Protein AF-A0A538SL08-F1 (afdb_monomer_lite)

Radius of gyration: 28.28 Å; chains: 1; bounding box: 79×57×63 Å

InterPro domains:
  IPR001173 Glycosyltransferase 2-like [PF00535] (185-287)
  IPR027417 P-loop containing nucleoside triphosphate hydrolase [G3DSA:3.40.50.300] (1-104)
  IPR029044 Nucleotide-diphospho-sugar transferases [G3DSA:3.90.550.10] (153-315)
  IPR029044 Nucleotide-diphospho-sugar transferases [SSF53448] (174-303)
  IPR050834 Glycosyltransferase 2 family enzymes [PTHR43685] (172-291)

Sequence (316 aa):
MGKSSTALACLEAGFQFMGDDYVIVRNDPKPTVYGLYATAKINREDIERFSALRPHLSKQEVPVDEKAVLSLHPAFEAQLRKEMPLQAIAVPRVVDREETELVPEADSVVREAASFTTMSQLPYAGDHTLRLFTALCDSLPKYRIELGRNRERLTGAVRAFLSDGAGRPEKNGAPSRPADLPLVSVIIPVHNGERFVAEAVNSVLAQDYPALEIIIIDDGSTDGTGAAVRRLPCEVHYFKQGKHGPAAARNRGIRDASGDFVAFLDVDDLWPKHTLLRLVGELLRQPELEVARGYSQVMEYDPSAGVYEYRGNPKE

Secondary structure (DSSP, 8-state):
--HHHHHHHHHHTT--B--SS-EEEE-SSS-EEEES--EEEE-HHHHTTTGGGGGGBS-S---TTSPEEEE-TTTTGGGB-SEEE---EEEEEE-SSS--EEEE--HHHHHHHHHTHHHHSSTT-SHHHHHHHHHHHHHS-EEEEEE-S-SHHHHHHHHHHHHTTTT----------SSS---EEEEEEESS-TTTHHHHHHHHHTSS-SSEEEEEEEES--SSHHHHHTT-SS--EEEEE-S--HHHHHHHHHHT--SSEEEE--TT--PPTTHHHHHHHHHHH-TT----------EEEETTTTEEEE-S-TT-

Structure (mmCIF, N/CA/C/O backbone):
data_AF-A0A538SL08-F1
#
_entry.id   AF-A0A538SL08-F1
#
loop_
_atom_site.group_PDB
_atom_site.id
_atom_site.type_symbol
_atom_site.label_atom_id
_atom_site.label_alt_id
_atom_site.label_comp_id
_atom_site.label_asym_id
_atom_site.label_entity_id
_atom_site.label_seq_id
_atom_site.pdbx_PDB_ins_code
_atom_site.Cartn_x
_atom_site.Cartn_y
_atom_site.Cartn_z
_atom_site.occupancy
_atom_site.B_iso_or_equiv
_atom_site.auth_seq_id
_atom_site.auth_comp_id
_atom_site.auth_asym_id
_atom_site.auth_atom_id
_atom_site.pdbx_PDB_model_num
ATOM 1 N N . MET A 1 1 ? -30.328 14.646 9.461 1.00 52.91 1 MET A N 1
ATOM 2 C CA . MET A 1 1 ? -29.222 14.117 10.285 1.00 52.91 1 MET A CA 1
ATOM 3 C C . MET A 1 1 ? -28.001 14.095 9.395 1.00 52.91 1 MET A C 1
ATOM 5 O O . MET A 1 1 ? -28.009 13.380 8.402 1.00 52.91 1 MET A O 1
ATOM 9 N N . GLY A 1 2 ? -27.034 14.961 9.676 1.00 59.47 2 GLY A N 1
ATOM 10 C CA . GLY A 1 2 ? -25.711 14.928 9.056 1.00 59.47 2 GLY A CA 1
ATOM 11 C C . GLY A 1 2 ? -24.701 14.211 9.956 1.00 59.47 2 GLY A C 1
ATOM 12 O O . GLY A 1 2 ? -25.043 13.806 11.067 1.00 59.47 2 GLY A O 1
ATOM 13 N N . LYS A 1 3 ? -23.452 14.098 9.490 1.00 66.69 3 LYS A N 1
ATOM 14 C CA . LYS A 1 3 ? -22.328 13.491 10.232 1.00 66.69 3 LYS A CA 1
ATOM 15 C C . LYS A 1 3 ? -22.211 14.050 11.661 1.00 66.69 3 LYS A C 1
ATOM 17 O O . LYS A 1 3 ? -22.318 13.298 12.627 1.00 66.69 3 LYS A O 1
ATOM 22 N N . SER A 1 4 ? -22.213 15.377 11.772 1.00 70.94 4 SER A N 1
ATOM 23 C CA . SER A 1 4 ? -22.050 16.100 13.034 1.00 70.94 4 SER A CA 1
ATOM 24 C C . SER A 1 4 ? -23.161 15.863 14.042 1.00 70.94 4 SER A C 1
ATOM 26 O O . SER A 1 4 ? -22.894 15.604 15.210 1.00 70.94 4 SER A O 1
ATOM 28 N N . SER A 1 5 ? -24.420 15.883 13.597 1.00 71.12 5 SER A N 1
ATOM 29 C CA . SER A 1 5 ? -25.554 15.598 14.482 1.00 71.12 5 SER A CA 1
ATOM 30 C C . SER A 1 5 ? -25.516 14.164 15.016 1.00 71.12 5 SER A C 1
ATOM 32 O O . SER A 1 5 ? -25.904 13.927 16.154 1.00 71.12 5 SER A O 1
ATOM 34 N N . THR A 1 6 ? -25.017 13.211 14.222 1.00 70.88 6 THR A N 1
ATOM 35 C CA . THR A 1 6 ? -24.869 11.818 14.660 1.00 70.88 6 THR A CA 1
ATOM 36 C C . THR A 1 6 ? -23.742 11.681 15.681 1.00 70.88 6 THR A C 1
ATOM 38 O O . THR A 1 6 ? -23.940 11.062 16.723 1.00 70.88 6 THR A O 1
ATOM 41 N N . ALA A 1 7 ? -22.584 12.297 15.426 1.00 76.31 7 ALA A N 1
ATOM 42 C CA . ALA A 1 7 ? -21.451 12.270 16.349 1.00 76.31 7 ALA A CA 1
ATOM 43 C C . ALA A 1 7 ? -21.805 12.893 17.714 1.00 76.31 7 ALA A C 1
ATOM 45 O O . ALA A 1 7 ? -21.461 12.342 18.760 1.00 76.31 7 ALA A O 1
ATOM 46 N N . LEU A 1 8 ? -22.556 13.999 17.706 1.00 77.38 8 LEU A N 1
ATOM 47 C CA . LEU A 1 8 ? -23.031 14.671 18.917 1.00 77.38 8 LEU A CA 1
ATOM 48 C C . LEU A 1 8 ? -24.094 13.861 19.673 1.00 77.38 8 LEU A C 1
ATOM 50 O O . LEU A 1 8 ? -24.009 13.756 20.892 1.00 77.38 8 LEU A O 1
ATOM 54 N N . ALA A 1 9 ? -25.036 13.224 18.971 1.00 76.69 9 ALA A N 1
ATOM 55 C CA . ALA A 1 9 ? -26.012 12.333 19.604 1.00 76.69 9 ALA A CA 1
ATOM 56 C C . ALA A 1 9 ? -25.338 11.139 20.304 1.00 76.69 9 ALA A C 1
ATOM 58 O O . ALA A 1 9 ? -25.736 10.748 21.401 1.00 76.69 9 ALA A O 1
ATOM 59 N N . CYS A 1 10 ? -24.284 10.573 19.703 1.00 78.44 10 CYS A N 1
ATOM 60 C CA . CYS A 1 10 ? -23.477 9.539 20.351 1.00 78.44 10 CYS A CA 1
ATOM 61 C C . CYS A 1 10 ? -22.763 10.080 21.600 1.00 78.44 10 CYS A C 1
ATOM 63 O O . CYS A 1 10 ? -22.746 9.410 22.632 1.00 78.44 10 CYS A O 1
ATOM 65 N N . LEU A 1 11 ? -22.206 11.293 21.538 1.00 81.12 11 LEU A N 1
ATOM 66 C CA . LEU A 1 11 ? -21.547 11.922 22.683 1.00 81.12 11 LEU A CA 1
ATOM 67 C C . LEU A 1 11 ? -22.517 12.136 23.860 1.00 81.12 11 LEU A C 1
ATOM 69 O O . LEU A 1 11 ? -22.193 11.739 24.979 1.00 81.12 11 LEU A O 1
ATOM 73 N N . GLU A 1 12 ? -23.716 12.680 23.620 1.00 79.19 12 GLU A N 1
ATOM 74 C CA . GLU A 1 12 ? -24.758 12.834 24.654 1.00 79.19 12 GLU A CA 1
ATOM 75 C C . GLU A 1 12 ? -25.219 11.486 25.222 1.00 79.19 12 GLU A C 1
ATOM 77 O O . GLU A 1 12 ? -25.476 11.362 26.418 1.00 79.19 12 GLU A O 1
ATOM 82 N N . ALA A 1 13 ? -25.245 10.441 24.392 1.00 78.69 13 ALA A N 1
ATOM 83 C CA . ALA A 1 13 ? -25.530 9.078 24.827 1.00 78.69 13 ALA A CA 1
ATOM 84 C C . ALA A 1 13 ? -24.366 8.418 25.595 1.00 78.69 13 ALA A C 1
ATOM 86 O O . ALA A 1 13 ? -24.434 7.224 25.890 1.00 78.69 13 ALA A O 1
ATOM 87 N N . GLY A 1 14 ? -23.294 9.148 25.919 1.00 82.75 14 GLY A N 1
ATOM 88 C CA . GLY A 1 14 ? -22.184 8.675 26.749 1.00 82.75 14 GLY A CA 1
ATOM 89 C C . GLY A 1 14 ? -21.090 7.917 25.994 1.00 82.75 14 GLY A C 1
ATOM 90 O O . GLY A 1 14 ? -20.289 7.223 26.623 1.00 82.75 14 GLY A O 1
ATOM 91 N N . PHE A 1 15 ? -21.046 7.995 24.661 1.00 85.56 15 PHE A N 1
ATOM 92 C CA . PHE A 1 15 ? -19.966 7.381 23.886 1.00 85.56 15 PHE A CA 1
ATOM 93 C C . PHE A 1 15 ? -18.663 8.176 24.018 1.00 85.56 15 PHE A C 1
ATOM 95 O O . PHE A 1 15 ? -18.657 9.366 24.342 1.00 85.56 15 PHE A O 1
ATOM 102 N N . GLN A 1 16 ? -17.546 7.501 23.753 1.00 87.88 16 GLN A N 1
ATOM 103 C CA . GLN A 1 16 ? -16.261 8.166 23.558 1.00 87.88 16 GLN A CA 1
ATOM 104 C C . GLN A 1 16 ? -16.259 8.905 22.216 1.00 87.88 16 GLN A C 1
ATOM 106 O O . GLN A 1 16 ? -16.893 8.459 21.258 1.00 87.88 16 GLN A O 1
ATOM 111 N N . PHE A 1 17 ? -15.547 10.028 22.148 1.00 86.25 17 PHE A N 1
ATOM 112 C CA . PHE A 1 17 ? -15.515 10.897 20.975 1.00 86.25 17 PHE A CA 1
ATOM 113 C C . PHE A 1 17 ? -14.095 11.047 20.430 1.00 86.25 17 PHE A C 1
ATOM 115 O O . PHE A 1 17 ? -13.151 11.302 21.182 1.00 86.25 17 PHE A O 1
ATOM 122 N N . MET A 1 18 ? -13.981 10.910 19.108 1.00 84.56 18 MET A N 1
ATOM 123 C CA . MET A 1 18 ? -12.721 10.976 18.363 1.00 84.56 18 MET A CA 1
ATOM 124 C C . MET A 1 18 ? -12.657 12.177 17.411 1.00 84.56 18 MET A C 1
ATOM 126 O O . MET A 1 18 ? -11.619 12.816 17.278 1.00 84.56 18 MET A O 1
ATOM 130 N N . GLY A 1 19 ? -13.770 12.485 16.745 1.00 79.12 19 GLY A N 1
ATOM 131 C CA . GLY A 1 19 ? -13.862 13.546 15.750 1.00 79.12 19 GLY A CA 1
ATOM 132 C C . GLY A 1 19 ? -15.105 13.385 14.877 1.00 79.12 19 GLY A C 1
ATOM 133 O O . GLY A 1 19 ? -15.773 12.354 14.920 1.00 79.12 19 GLY A O 1
ATOM 134 N N . ASP A 1 20 ? -15.405 14.418 14.095 1.00 70.88 20 ASP A N 1
ATOM 135 C CA . ASP A 1 20 ? -16.573 14.479 13.204 1.00 70.88 20 ASP A CA 1
ATOM 136 C C . ASP A 1 20 ? -16.168 14.693 11.731 1.00 70.88 20 ASP A C 1
ATOM 138 O O . ASP A 1 20 ? -16.545 13.908 10.864 1.00 70.88 20 ASP A O 1
ATOM 142 N N . ASP A 1 21 ? -15.323 15.696 11.453 1.00 66.94 21 ASP A N 1
ATOM 143 C CA . ASP A 1 21 ? -14.852 16.013 10.090 1.00 66.94 21 ASP A CA 1
ATOM 144 C C . ASP A 1 21 ? -13.420 15.523 9.806 1.00 66.94 21 ASP A C 1
ATOM 146 O O . ASP A 1 21 ? -13.102 15.144 8.679 1.00 66.94 21 ASP A O 1
ATOM 150 N N . TYR A 1 22 ? -12.542 15.551 10.813 1.00 69.75 22 TYR A N 1
ATOM 151 C CA . TYR A 1 22 ? -11.110 15.313 10.633 1.00 69.75 22 TYR A CA 1
ATOM 152 C C . TYR A 1 22 ? -10.593 14.326 11.665 1.00 69.75 22 TYR A C 1
ATOM 154 O O . TYR A 1 22 ? -10.414 14.651 12.840 1.00 69.75 22 TYR A O 1
ATOM 162 N N . VAL A 1 23 ? -10.321 13.122 11.188 1.00 77.81 23 VAL A N 1
ATOM 163 C CA . VAL A 1 23 ? -9.626 12.079 11.929 1.00 77.81 23 VAL A CA 1
ATOM 164 C C . VAL A 1 23 ? -8.523 11.516 11.048 1.00 77.81 23 VAL A C 1
ATOM 166 O O . VAL A 1 23 ? -8.645 11.503 9.823 1.00 77.81 23 VAL A O 1
ATOM 169 N N . ILE A 1 24 ? -7.442 11.056 11.665 1.00 80.50 24 ILE A N 1
ATOM 170 C CA . ILE A 1 24 ? -6.406 10.301 10.960 1.00 80.50 24 ILE A CA 1
ATOM 171 C C . ILE A 1 24 ? -6.684 8.828 11.190 1.00 80.50 24 ILE A C 1
ATOM 173 O O . ILE A 1 24 ? -6.891 8.407 12.324 1.00 80.50 24 ILE A O 1
ATOM 177 N N . VAL A 1 25 ? -6.661 8.039 10.122 1.00 79.06 25 VAL A N 1
ATOM 178 C CA . VAL A 1 25 ? -6.756 6.584 10.216 1.00 79.06 25 VAL A CA 1
ATOM 179 C C . VAL A 1 25 ? -5.416 5.986 9.817 1.00 79.06 25 VAL A C 1
ATOM 181 O O . VAL A 1 25 ? -4.872 6.321 8.766 1.00 79.06 25 VAL A O 1
ATOM 184 N N . ARG A 1 26 ? -4.891 5.096 10.657 1.00 78.12 26 ARG A N 1
ATOM 185 C CA . ARG A 1 26 ? -3.689 4.299 10.391 1.00 78.12 26 ARG A CA 1
ATOM 186 C C . ARG A 1 26 ? -4.062 2.823 10.418 1.00 78.12 26 ARG A C 1
ATOM 188 O O . ARG A 1 26 ? -4.879 2.427 11.240 1.00 78.12 26 ARG A O 1
ATOM 195 N N . ASN A 1 27 ? -3.459 2.018 9.546 1.00 70.56 27 ASN A N 1
ATOM 196 C CA . ASN A 1 27 ? -3.799 0.599 9.413 1.00 70.56 27 ASN A CA 1
ATOM 197 C C . ASN A 1 27 ? -2.792 -0.375 10.064 1.00 70.56 27 ASN A C 1
ATOM 199 O O . ASN A 1 27 ? -3.070 -1.563 10.153 1.00 70.56 27 ASN A O 1
ATOM 203 N N . ASP A 1 28 ? -1.645 0.113 10.541 1.00 61.81 28 ASP A N 1
ATOM 204 C CA . ASP A 1 28 ? -0.505 -0.706 10.985 1.00 61.81 28 ASP A CA 1
ATOM 205 C C . ASP A 1 28 ? 0.018 -0.228 12.358 1.00 61.81 28 ASP A C 1
ATOM 207 O O . ASP A 1 28 ? 0.212 0.981 12.511 1.00 61.81 28 ASP A O 1
ATOM 211 N N . PRO A 1 29 ? 0.218 -1.096 13.377 1.00 61.00 29 PRO A N 1
ATOM 212 C CA . PRO A 1 29 ? 0.043 -2.561 13.384 1.00 61.00 29 PRO A CA 1
ATOM 213 C C . PRO A 1 29 ? -1.409 -3.030 13.533 1.00 61.00 29 PRO A C 1
ATOM 215 O O . PRO A 1 29 ? -1.694 -4.219 13.394 1.00 61.00 29 PRO A O 1
ATOM 218 N N . LYS A 1 30 ? -2.337 -2.115 13.842 1.00 77.44 30 LYS A N 1
ATOM 219 C CA . LYS A 1 30 ? -3.787 -2.354 13.860 1.00 77.44 30 LYS A CA 1
ATOM 220 C C . LYS A 1 30 ? -4.533 -1.102 13.390 1.00 77.44 30 LYS A C 1
ATOM 222 O O . LYS A 1 30 ? -4.086 0.002 13.723 1.00 77.44 30 LYS A O 1
ATOM 227 N N . PRO A 1 31 ? -5.689 -1.254 12.719 1.00 83.19 31 PRO A N 1
ATOM 228 C CA . PRO A 1 31 ? -6.571 -0.144 12.377 1.00 83.19 31 PRO A CA 1
ATOM 229 C C . PRO A 1 31 ? -6.868 0.734 13.600 1.00 83.19 31 PRO A C 1
ATOM 231 O O . PRO A 1 31 ? -7.487 0.286 14.565 1.00 83.19 31 PRO A O 1
ATOM 234 N N . THR A 1 32 ? -6.404 1.979 13.575 1.00 85.56 32 THR A N 1
ATOM 235 C CA . THR A 1 32 ? -6.503 2.927 14.691 1.00 85.56 32 THR A CA 1
ATOM 236 C C . THR A 1 32 ? -6.889 4.297 14.158 1.00 85.56 32 THR A C 1
ATOM 238 O O . THR A 1 32 ? -6.371 4.749 13.134 1.00 85.56 32 THR A O 1
ATOM 241 N N . VAL A 1 33 ? -7.809 4.957 14.856 1.00 88.06 33 VAL A N 1
ATOM 242 C CA . VAL A 1 33 ? -8.243 6.321 14.562 1.00 88.06 33 VAL A CA 1
ATOM 243 C C . VAL A 1 33 ? -7.629 7.267 15.581 1.00 88.06 33 VAL A C 1
ATOM 245 O O . VAL A 1 33 ? -7.699 7.002 16.779 1.00 88.06 33 VAL A O 1
ATOM 248 N N . TYR A 1 34 ? -7.077 8.374 15.096 1.00 84.94 34 TYR A N 1
ATOM 249 C CA . TYR A 1 34 ? -6.503 9.450 15.888 1.00 84.94 34 TYR A CA 1
ATOM 250 C C . TYR A 1 34 ? -7.310 10.730 15.707 1.00 84.94 34 TYR A C 1
ATOM 252 O O . TYR A 1 34 ? -7.644 11.131 14.586 1.00 84.94 34 TYR A O 1
ATOM 260 N N . GLY A 1 35 ? -7.595 11.382 16.826 1.00 82.12 35 GLY A N 1
ATOM 261 C CA . GLY A 1 35 ? -8.337 12.631 16.861 1.00 82.12 35 GLY A CA 1
ATOM 262 C C . GLY A 1 35 ? -7.388 13.792 16.620 1.00 82.12 35 GLY A C 1
ATOM 263 O O . GLY A 1 35 ? -6.370 13.914 17.300 1.00 82.12 35 GLY A O 1
ATOM 264 N N . LEU A 1 36 ? -7.717 14.653 15.657 1.00 73.94 36 LEU A N 1
ATOM 265 C CA . LEU A 1 36 ? -6.951 15.876 15.400 1.00 73.94 36 LEU A CA 1
ATOM 266 C C . LEU A 1 36 ? -7.461 17.052 16.231 1.00 73.94 36 LEU A C 1
ATOM 268 O O . LEU A 1 36 ? -6.677 17.790 16.824 1.00 73.94 36 LEU A O 1
ATOM 272 N N . TYR A 1 37 ? -8.784 17.213 16.283 1.00 77.75 37 TYR A N 1
ATOM 273 C CA . TYR A 1 37 ? -9.442 18.315 16.973 1.00 77.75 37 TYR A CA 1
ATOM 274 C C . TYR A 1 37 ? -10.659 17.814 17.746 1.00 77.75 37 TYR A C 1
ATOM 276 O O . TYR A 1 37 ? -11.448 17.019 17.242 1.00 77.75 37 TYR A O 1
ATOM 284 N N . ALA A 1 38 ? -10.853 18.345 18.952 1.00 78.31 38 ALA A N 1
ATOM 285 C CA . ALA A 1 38 ? -12.034 18.093 19.775 1.00 78.31 38 ALA A CA 1
ATOM 286 C C . ALA A 1 38 ? -13.114 19.161 19.528 1.00 78.31 38 ALA A C 1
ATOM 288 O O . ALA A 1 38 ? -13.547 19.862 20.446 1.00 78.31 38 ALA A O 1
ATOM 289 N N . THR A 1 39 ? -13.506 19.325 18.265 1.00 80.69 39 THR A N 1
ATOM 290 C CA . THR A 1 39 ? -14.545 20.275 17.854 1.00 80.69 39 THR A CA 1
ATOM 291 C C . THR A 1 39 ? -15.611 19.588 17.011 1.00 80.69 39 THR A C 1
ATOM 293 O O . THR A 1 39 ? -15.361 18.567 16.371 1.00 80.69 39 THR A O 1
ATOM 296 N N . ALA A 1 40 ? -16.814 20.152 17.018 1.00 79.44 40 ALA A N 1
ATOM 297 C CA . ALA A 1 40 ? -17.925 19.706 16.181 1.00 79.44 40 ALA A CA 1
ATOM 298 C C . ALA A 1 40 ? -18.643 20.915 15.577 1.00 79.44 40 ALA A C 1
ATOM 300 O O . ALA A 1 40 ? -18.534 22.030 16.096 1.00 79.44 40 ALA A O 1
ATOM 301 N N . LYS A 1 41 ? -19.379 20.710 14.483 1.00 81.12 41 LYS A N 1
ATOM 302 C CA . LYS A 1 41 ? -20.150 21.774 13.825 1.00 81.12 41 LYS A CA 1
ATOM 303 C C . LYS A 1 41 ? -21.634 21.460 13.849 1.00 81.12 41 LYS A C 1
ATOM 305 O O . LYS A 1 41 ? -22.038 20.367 13.484 1.00 81.12 41 LYS A O 1
ATOM 310 N N . ILE A 1 42 ? -22.462 22.427 14.212 1.00 79.75 42 ILE A N 1
ATOM 311 C CA . ILE A 1 42 ? -23.911 22.238 14.286 1.00 79.75 42 ILE A CA 1
ATOM 312 C C . ILE A 1 42 ? -24.638 23.360 13.546 1.00 79.75 42 ILE A C 1
ATOM 314 O O . ILE A 1 42 ? -24.252 24.526 13.627 1.00 79.75 42 ILE A O 1
ATOM 318 N N . ASN A 1 43 ? -25.673 23.008 12.782 1.00 78.62 43 ASN A N 1
ATOM 319 C CA . ASN A 1 43 ? -26.529 24.001 12.134 1.00 78.62 43 ASN A CA 1
ATOM 320 C C . ASN A 1 43 ? -27.447 24.641 13.174 1.00 78.62 43 ASN A C 1
ATOM 322 O O . ASN A 1 43 ? -27.845 23.982 14.134 1.00 78.62 43 ASN A O 1
ATOM 326 N N . ARG A 1 44 ? -27.863 25.887 12.946 1.00 74.88 44 ARG A N 1
ATOM 327 C CA . ARG A 1 44 ? -28.747 26.614 13.867 1.00 74.88 44 ARG A CA 1
ATOM 328 C C . ARG A 1 44 ? -30.040 25.858 14.202 1.00 74.88 44 ARG A C 1
ATOM 330 O O . ARG A 1 44 ? -30.420 25.813 15.366 1.00 74.88 44 ARG A O 1
ATOM 337 N N . GLU A 1 45 ? -30.659 25.218 13.213 1.00 75.19 45 GLU A N 1
ATOM 338 C CA . GLU A 1 45 ? -31.877 24.405 13.384 1.00 75.19 45 GLU A CA 1
ATOM 339 C C . GLU A 1 45 ? -31.665 23.164 14.266 1.00 75.19 45 GLU A C 1
ATOM 341 O O . GLU A 1 45 ? -32.594 22.677 14.906 1.00 75.19 45 GLU A O 1
ATOM 346 N N . ASP A 1 46 ? -30.436 22.644 14.322 1.00 73.81 46 ASP A N 1
ATOM 347 C CA . ASP A 1 46 ? -30.097 21.491 15.152 1.00 73.81 46 ASP A CA 1
ATOM 348 C C . ASP A 1 46 ? -29.730 21.911 16.589 1.00 73.81 46 ASP A C 1
ATOM 350 O O . ASP A 1 46 ? -29.829 21.093 17.498 1.00 73.81 46 ASP A O 1
ATOM 354 N N . ILE A 1 47 ? -29.385 23.181 16.847 1.00 74.44 47 ILE A N 1
ATOM 355 C CA . ILE A 1 47 ? -29.056 23.678 18.200 1.00 74.44 47 ILE A CA 1
ATOM 356 C C . ILE A 1 47 ? -30.230 23.493 19.172 1.00 74.44 47 ILE A C 1
ATOM 358 O O . ILE A 1 47 ? -30.022 23.212 20.349 1.00 74.44 47 ILE A O 1
ATOM 362 N N . GLU A 1 48 ? -31.470 23.639 18.703 1.00 73.56 48 GLU A N 1
ATOM 363 C CA . GLU A 1 48 ? -32.655 23.398 19.538 1.00 73.56 48 GLU A CA 1
ATOM 364 C C . GLU A 1 48 ? -32.807 21.922 19.913 1.00 73.56 48 GLU A C 1
ATOM 366 O O . GLU A 1 48 ? -33.259 21.605 21.012 1.00 73.56 48 GLU A O 1
ATOM 371 N N . ARG A 1 49 ? -32.373 21.022 19.024 1.00 72.12 49 ARG A N 1
ATOM 372 C CA . ARG A 1 49 ? -32.410 19.569 19.234 1.00 72.12 49 ARG A CA 1
ATOM 373 C C . ARG A 1 49 ? -31.336 19.106 20.212 1.00 72.12 49 ARG A C 1
ATOM 375 O O . ARG A 1 49 ? -31.589 18.187 20.977 1.00 72.12 49 ARG A O 1
ATOM 382 N N . PHE A 1 50 ? -30.182 19.768 20.208 1.00 73.69 50 PHE A N 1
ATOM 383 C CA . PHE A 1 50 ? -29.057 19.507 21.107 1.00 73.69 50 PHE A CA 1
ATOM 384 C C . PHE A 1 50 ? -28.883 20.665 22.097 1.00 73.69 50 PHE A C 1
ATOM 386 O O . PHE A 1 50 ? -27.818 21.277 22.206 1.00 73.69 50 PHE A O 1
ATOM 393 N N . SER A 1 51 ? -29.966 21.020 22.793 1.00 73.06 51 SER A N 1
ATOM 394 C CA . SER A 1 51 ? -30.008 22.215 23.646 1.00 73.06 51 SER A CA 1
ATOM 395 C C . SER A 1 51 ? -29.000 22.172 24.799 1.00 73.06 51 SER A C 1
ATOM 397 O O . SER A 1 51 ? -28.494 23.223 25.197 1.00 73.06 51 SER A O 1
ATOM 399 N N . ALA A 1 52 ? -28.632 20.974 25.268 1.00 72.88 52 ALA A N 1
ATOM 400 C CA . ALA A 1 52 ? -27.589 20.768 26.271 1.00 72.88 52 ALA A CA 1
ATOM 401 C C . ALA A 1 52 ? -26.195 21.212 25.791 1.00 72.88 52 ALA A C 1
ATOM 403 O O . ALA A 1 52 ? -25.339 21.530 26.611 1.00 72.88 52 ALA A O 1
ATOM 404 N N . LEU A 1 53 ? -25.975 21.308 24.474 1.00 72.94 53 LEU A N 1
ATOM 405 C CA . LEU A 1 53 ? -24.705 21.738 23.887 1.00 72.94 53 LEU A CA 1
ATOM 406 C C . LEU A 1 53 ? -24.592 23.258 23.704 1.00 72.94 53 LEU A C 1
ATOM 408 O O . LEU A 1 53 ? -23.496 23.754 23.438 1.00 72.94 53 LEU A O 1
ATOM 412 N N . ARG A 1 54 ? -25.686 24.022 23.877 1.00 76.31 54 ARG A N 1
ATOM 413 C CA . ARG A 1 54 ? -25.689 25.495 23.738 1.00 76.31 54 ARG A CA 1
ATOM 414 C C . ARG A 1 54 ? -24.602 26.208 24.553 1.00 76.31 54 ARG A C 1
ATOM 416 O O . ARG A 1 54 ? -23.973 27.106 23.996 1.00 76.31 54 ARG A O 1
ATOM 423 N N . PRO A 1 55 ? -24.334 25.847 25.823 1.00 78.81 55 PRO A N 1
ATOM 424 C CA . PRO A 1 55 ? -23.295 26.509 26.613 1.00 78.81 55 PRO A CA 1
ATOM 425 C C . PRO A 1 55 ? -21.879 26.338 26.046 1.00 78.81 55 PRO A C 1
ATOM 427 O O . PRO A 1 55 ? -20.978 27.079 26.427 1.00 78.81 55 PRO A O 1
ATOM 430 N N . HIS A 1 56 ? -21.674 25.373 25.145 1.00 77.06 56 HIS A N 1
ATOM 431 C CA . HIS A 1 56 ? -20.368 25.010 24.587 1.00 77.06 56 HIS A CA 1
ATOM 432 C C . HIS A 1 56 ? -20.120 25.595 23.189 1.00 77.06 56 HIS A C 1
ATOM 434 O O . HIS A 1 56 ? -19.108 25.293 22.547 1.00 77.06 56 HIS A O 1
ATOM 440 N N . LEU A 1 57 ? -21.038 26.435 22.698 1.00 77.50 57 LEU A N 1
ATOM 441 C CA . LEU A 1 57 ? -20.869 27.153 21.441 1.00 77.50 57 LEU A CA 1
ATOM 442 C C . LEU A 1 57 ? -19.736 28.174 21.576 1.00 77.50 57 LEU A C 1
ATOM 444 O O . LEU A 1 57 ? -19.719 28.991 22.493 1.00 77.50 57 LEU A O 1
ATOM 448 N N . SER A 1 58 ? -18.813 28.164 20.615 1.00 73.50 58 SER A N 1
ATOM 449 C CA . SER A 1 58 ? -17.723 29.150 20.534 1.00 73.50 58 SER A CA 1
ATOM 450 C C . SER A 1 58 ? -18.224 30.594 20.399 1.00 73.50 58 SER A C 1
ATOM 452 O O . SER A 1 58 ? -17.539 31.526 20.815 1.00 73.50 58 SER A O 1
ATOM 454 N N . LYS A 1 59 ? -19.422 30.781 19.832 1.00 72.44 59 LYS A N 1
ATOM 455 C CA . LYS A 1 59 ? -20.131 32.059 19.733 1.00 72.44 59 LYS A CA 1
ATOM 456 C C . LYS A 1 59 ? -21.598 31.859 20.097 1.00 72.44 59 LYS A C 1
ATOM 458 O O . LYS A 1 59 ? -22.231 30.924 19.616 1.00 72.44 59 LYS A O 1
ATOM 463 N N . GLN A 1 60 ? -22.130 32.759 20.920 1.00 67.06 60 GLN A N 1
ATOM 464 C CA . GLN A 1 60 ? -23.544 32.768 21.319 1.00 67.06 60 GLN A CA 1
ATOM 465 C C . GLN A 1 60 ? -24.458 33.210 20.162 1.00 67.06 60 GLN A C 1
ATOM 467 O O . GLN A 1 60 ? -25.573 32.714 20.029 1.00 67.06 60 GLN A O 1
ATOM 472 N N . GLU A 1 61 ? -23.961 34.091 19.289 1.00 70.25 61 GLU A N 1
ATOM 473 C CA . GLU A 1 61 ? -24.649 34.524 18.073 1.00 70.25 61 GLU A CA 1
ATOM 474 C C . GLU A 1 61 ? -23.990 33.901 16.840 1.00 70.25 61 GLU A C 1
ATOM 476 O O . GLU A 1 61 ? -22.802 34.102 16.575 1.00 70.25 61 GLU A O 1
ATOM 481 N N . VAL A 1 62 ? -24.776 33.124 16.094 1.00 68.75 62 VAL A N 1
ATOM 482 C CA . VAL A 1 62 ? -24.350 32.412 14.884 1.00 68.75 62 VAL A CA 1
ATOM 483 C C . VAL A 1 62 ? -25.210 32.920 13.723 1.00 68.75 62 VAL A C 1
ATOM 485 O O . VAL A 1 62 ? -26.444 32.826 13.812 1.00 68.75 62 VAL A O 1
ATOM 488 N N . PRO A 1 63 ? -24.606 33.485 12.660 1.00 74.12 63 PRO A N 1
ATOM 489 C CA . PRO A 1 63 ? -25.331 33.911 11.464 1.00 74.12 63 PRO A CA 1
ATOM 490 C C . PRO A 1 63 ? -26.195 32.784 10.881 1.00 74.12 63 PRO A C 1
ATOM 492 O O . PRO A 1 63 ? -25.879 31.609 11.041 1.00 74.12 63 PRO A O 1
ATOM 495 N N . VAL A 1 64 ? -27.299 33.136 10.214 1.00 70.00 64 VAL A N 1
ATOM 496 C CA . VAL A 1 64 ? -28.289 32.160 9.705 1.00 70.00 64 VAL A CA 1
ATOM 497 C C . VAL A 1 64 ? -27.659 31.136 8.753 1.00 70.00 64 VAL A C 1
ATOM 499 O O . VAL A 1 64 ? -28.008 29.961 8.821 1.00 70.00 64 VAL A O 1
ATOM 502 N N . ASP A 1 65 ? -26.683 31.563 7.954 1.00 73.31 65 ASP A N 1
ATOM 503 C CA . ASP A 1 65 ? -26.039 30.730 6.932 1.00 73.31 65 ASP A CA 1
ATOM 504 C C . ASP A 1 65 ? -24.735 30.068 7.413 1.00 73.31 65 ASP A C 1
ATOM 506 O O . ASP A 1 65 ? -24.027 29.425 6.635 1.00 73.31 65 ASP A O 1
ATOM 510 N N . GLU A 1 66 ? -24.394 30.207 8.697 1.00 73.75 66 GLU A N 1
ATOM 511 C CA . GLU A 1 66 ? -23.168 29.654 9.268 1.00 73.75 66 GLU A CA 1
ATOM 512 C C . GLU A 1 66 ? -23.443 28.488 10.219 1.00 73.75 66 GLU A C 1
ATOM 514 O O . GLU A 1 66 ? -24.439 28.427 10.943 1.00 73.75 66 GLU A O 1
ATOM 519 N N . LYS A 1 67 ? -22.498 27.546 10.254 1.00 77.81 67 LYS A N 1
ATOM 520 C CA . LYS A 1 67 ? -22.487 26.489 11.265 1.00 77.81 67 LYS A CA 1
ATOM 521 C C . LYS A 1 67 ? -21.830 27.002 12.532 1.00 77.81 67 LYS A C 1
ATOM 523 O O . LYS A 1 67 ? -20.736 27.563 12.489 1.00 77.81 67 LYS A O 1
ATOM 528 N N . ALA A 1 68 ? -22.444 26.714 13.668 1.00 79.75 68 ALA A N 1
ATOM 529 C CA . ALA A 1 68 ? -21.833 26.979 14.953 1.00 79.75 68 ALA A CA 1
ATOM 530 C C . ALA A 1 68 ? -20.742 25.945 15.240 1.00 79.75 68 ALA A C 1
ATOM 532 O O . ALA A 1 68 ? -20.956 24.746 15.048 1.00 79.75 68 ALA A O 1
ATOM 533 N N . VAL A 1 69 ? -19.584 26.396 15.722 1.00 80.75 69 VAL A N 1
ATOM 534 C CA . VAL A 1 69 ? -18.507 25.505 16.172 1.00 80.75 69 VAL A CA 1
ATOM 535 C C . VAL A 1 69 ? -18.636 25.285 17.675 1.00 80.75 69 VAL A C 1
ATOM 537 O O . VAL A 1 69 ? -18.698 26.250 18.441 1.00 80.75 69 VAL A O 1
ATOM 540 N N . LEU A 1 70 ? -18.644 24.023 18.087 1.00 78.75 70 LEU A N 1
ATOM 541 C CA . LEU A 1 70 ? -18.624 23.576 19.475 1.00 78.75 70 LEU A CA 1
ATOM 542 C C . LEU A 1 70 ? -17.187 23.230 19.865 1.00 78.75 70 LEU A C 1
ATOM 544 O O . LEU A 1 70 ? -16.547 22.423 19.188 1.00 78.75 70 LEU A O 1
ATOM 548 N N . SER A 1 71 ? -16.696 23.813 20.960 1.00 78.62 71 SER A N 1
ATOM 549 C CA . SER A 1 71 ? -15.470 23.339 21.607 1.00 78.62 71 SER A CA 1
ATOM 550 C C . SER A 1 71 ? -15.860 22.307 22.655 1.00 78.62 71 SER A C 1
ATOM 552 O O . SER A 1 71 ? -16.508 22.647 23.642 1.00 78.62 71 SER A O 1
ATOM 554 N N . LEU A 1 72 ? -15.494 21.043 22.438 1.00 79.56 72 LEU A N 1
ATOM 555 C CA . LEU A 1 72 ? -15.903 19.955 23.331 1.00 79.56 72 LEU A CA 1
ATOM 556 C C . LEU A 1 72 ? -15.041 19.893 24.599 1.00 79.56 72 LEU A C 1
ATOM 558 O O . LEU A 1 72 ? -15.475 19.377 25.625 1.00 79.56 72 LEU A O 1
ATOM 562 N N . HIS A 1 73 ? -13.834 20.456 24.557 1.00 77.88 73 HIS A N 1
ATOM 563 C CA . HIS A 1 73 ? -13.000 20.648 25.738 1.00 77.88 73 HIS A CA 1
ATOM 564 C C . HIS A 1 73 ? -13.324 21.991 26.428 1.00 77.88 73 HIS A C 1
ATOM 566 O O . HIS A 1 73 ? -13.468 22.998 25.722 1.00 77.88 73 HIS A O 1
ATOM 572 N N . PRO A 1 74 ? -13.380 22.053 27.779 1.00 76.94 74 PRO A N 1
ATOM 573 C CA . PRO A 1 74 ? -13.153 20.951 28.733 1.00 76.94 74 PRO A CA 1
ATOM 574 C C . PRO A 1 74 ? -14.404 20.121 29.071 1.00 76.94 74 PRO A C 1
ATOM 576 O O . PRO A 1 74 ? -14.290 19.090 29.720 1.00 76.94 74 PRO A O 1
ATOM 579 N N . ALA A 1 75 ? -15.596 20.542 28.643 1.00 76.12 75 ALA A N 1
ATOM 580 C CA . ALA A 1 75 ? -16.869 19.984 29.114 1.00 76.12 75 ALA A CA 1
ATOM 581 C C . ALA A 1 75 ? -17.013 18.458 28.948 1.00 76.12 75 ALA A C 1
ATOM 583 O O . ALA A 1 75 ? -17.619 17.805 29.792 1.00 76.12 75 ALA A O 1
ATOM 584 N N . PHE A 1 76 ? -16.420 17.891 27.896 1.00 83.38 76 PHE A N 1
ATOM 585 C CA . PHE A 1 76 ? -16.479 16.465 27.575 1.00 83.38 76 PHE A CA 1
ATOM 586 C C . PHE A 1 76 ? -15.128 15.753 27.728 1.00 83.38 76 PHE A C 1
ATOM 588 O O . PHE A 1 76 ? -14.951 14.668 27.178 1.00 83.38 76 PHE A O 1
ATOM 595 N N . GLU A 1 77 ? -14.166 16.326 28.462 1.00 84.19 77 GLU A N 1
ATOM 596 C CA . GLU A 1 77 ? -12.789 15.812 28.573 1.00 84.19 77 GLU A CA 1
ATOM 597 C C . GLU A 1 77 ? -12.725 14.307 28.886 1.00 84.19 77 GLU A C 1
ATOM 599 O O . GLU A 1 77 ? -11.987 13.567 28.236 1.00 84.19 77 GLU A O 1
ATOM 604 N N . ALA A 1 78 ? -13.575 13.819 29.795 1.00 85.50 78 ALA A N 1
ATOM 605 C CA . ALA A 1 78 ? -13.629 12.406 30.173 1.00 85.50 78 ALA A CA 1
ATOM 606 C C . ALA A 1 78 ? -14.033 11.457 29.022 1.00 85.50 78 ALA A C 1
ATOM 608 O O . ALA A 1 78 ? -13.700 10.266 29.054 1.00 85.50 78 ALA A O 1
ATOM 609 N N . GLN A 1 79 ? -14.732 11.960 28.002 1.00 87.62 79 GLN A N 1
ATOM 610 C CA . GLN A 1 79 ? -15.182 11.207 26.825 1.00 87.62 79 GLN A CA 1
ATOM 611 C C . GLN A 1 79 ? -14.257 11.386 25.617 1.00 87.62 79 GLN A C 1
ATOM 613 O O . GLN A 1 79 ? -14.289 10.557 24.706 1.00 87.62 79 GLN A O 1
ATOM 618 N N . LEU A 1 80 ? -13.411 12.418 25.608 1.00 87.00 80 LEU A N 1
ATOM 619 C CA . LEU A 1 80 ? -12.444 12.641 24.538 1.00 87.00 80 LEU A CA 1
ATOM 620 C C . LEU A 1 80 ? -11.340 11.578 24.585 1.00 87.00 80 LEU A C 1
ATOM 622 O O . LEU A 1 80 ? -10.829 11.212 25.649 1.00 87.00 80 LEU A O 1
ATOM 626 N N . ARG A 1 81 ? -10.961 11.058 23.419 1.00 87.75 81 ARG A N 1
ATOM 627 C CA . ARG A 1 81 ? -9.842 10.122 23.267 1.00 87.75 81 ARG A CA 1
ATOM 628 C C . ARG A 1 81 ? -8.869 10.650 22.225 1.00 87.75 81 ARG A C 1
ATOM 630 O O . ARG A 1 81 ? -9.272 11.282 21.257 1.00 87.75 81 ARG A O 1
ATOM 637 N N . LYS A 1 82 ? -7.578 10.387 22.442 1.00 83.88 82 LYS A N 1
ATOM 638 C CA . LYS A 1 82 ? -6.522 10.712 21.470 1.00 83.88 82 LYS A CA 1
ATOM 639 C C . LYS A 1 82 ? -6.437 9.665 20.366 1.00 83.88 82 LYS A C 1
ATOM 641 O O . LYS A 1 82 ? -6.204 10.012 19.215 1.00 83.88 82 LYS A O 1
ATOM 646 N N . GLU A 1 83 ? -6.649 8.406 20.736 1.00 86.88 83 GLU A N 1
ATOM 647 C CA . GLU A 1 83 ? -6.651 7.267 19.829 1.00 86.88 83 GLU A CA 1
ATOM 648 C C . GLU A 1 83 ? -7.687 6.227 20.265 1.00 86.88 83 GLU A C 1
ATOM 650 O O . GLU A 1 83 ? -7.973 6.084 21.458 1.00 86.88 83 GLU A O 1
ATOM 655 N N . MET A 1 84 ? -8.276 5.531 19.295 1.00 86.56 84 MET A N 1
ATOM 656 C CA . MET A 1 84 ? -9.185 4.405 19.512 1.00 86.56 84 MET A CA 1
ATOM 657 C C . MET A 1 84 ? -8.987 3.362 18.409 1.00 86.56 84 MET A C 1
ATOM 659 O O . MET A 1 84 ? -8.773 3.735 17.252 1.00 86.56 84 MET A O 1
ATOM 663 N N . PRO A 1 85 ? -9.098 2.061 18.728 1.00 86.00 85 PRO A N 1
ATOM 664 C CA . PRO A 1 85 ? -9.066 1.023 17.711 1.00 86.00 85 PRO A CA 1
ATOM 665 C C . PRO A 1 85 ? -10.293 1.141 16.804 1.00 86.00 85 PRO A C 1
ATOM 667 O O . PRO A 1 85 ? -11.418 1.320 17.279 1.00 86.00 85 PRO A O 1
ATOM 670 N N . LEU A 1 86 ? -10.083 0.998 15.500 1.00 86.88 86 LEU A N 1
ATOM 671 C CA . LEU A 1 86 ? -11.170 0.887 14.539 1.00 86.88 86 LEU A CA 1
ATOM 672 C C . LEU A 1 86 ? -11.660 -0.567 14.532 1.00 86.88 86 LEU A C 1
ATOM 674 O O . LEU A 1 86 ? -10.861 -1.490 14.401 1.00 86.88 86 LEU A O 1
ATOM 678 N N . GLN A 1 87 ? -12.963 -0.774 14.735 1.00 83.00 87 GLN A N 1
ATOM 679 C CA . GLN A 1 87 ? -13.522 -2.116 14.950 1.00 83.00 87 GLN A CA 1
ATOM 680 C C . GLN A 1 87 ? -14.292 -2.675 13.755 1.00 83.00 87 GLN A C 1
ATOM 682 O O . GLN A 1 87 ? -14.392 -3.889 13.624 1.00 83.00 87 GLN A O 1
ATOM 687 N N . ALA A 1 88 ? -14.853 -1.814 12.906 1.00 86.88 88 ALA A N 1
ATOM 688 C CA . ALA A 1 88 ? -15.657 -2.209 11.756 1.00 86.88 88 ALA A CA 1
ATOM 689 C C . ALA A 1 88 ? -15.790 -1.056 10.760 1.00 86.88 88 ALA A C 1
ATOM 691 O O . ALA A 1 88 ? -15.652 0.112 11.132 1.00 86.88 88 ALA A O 1
ATOM 692 N N . ILE A 1 89 ? -16.127 -1.392 9.516 1.00 87.62 89 ILE A N 1
ATOM 693 C CA . ILE A 1 89 ? -16.587 -0.429 8.513 1.00 87.62 89 ILE A CA 1
ATOM 694 C C . ILE A 1 89 ? -18.064 -0.690 8.282 1.00 87.62 89 ILE A C 1
ATOM 696 O O . ILE A 1 89 ? -18.461 -1.827 8.022 1.00 87.62 89 ILE A O 1
ATOM 700 N N . ALA A 1 90 ? -18.877 0.358 8.375 1.00 87.31 90 ALA A N 1
ATOM 701 C CA . ALA A 1 90 ? -20.305 0.225 8.179 1.00 87.31 90 ALA A CA 1
ATOM 702 C C . ALA A 1 90 ? -20.852 1.281 7.219 1.00 87.31 90 ALA A C 1
ATOM 704 O O . ALA A 1 90 ? -20.606 2.476 7.391 1.00 87.31 90 ALA A O 1
ATOM 705 N N . VAL A 1 91 ? -21.608 0.838 6.215 1.00 87.69 91 VAL A N 1
ATOM 706 C CA . VAL A 1 91 ? -22.277 1.730 5.258 1.00 87.69 91 VAL A CA 1
ATOM 707 C C . VAL A 1 91 ? -23.714 2.011 5.710 1.00 87.69 91 VAL A C 1
ATOM 709 O O . VAL A 1 91 ? -24.459 1.071 5.994 1.00 87.69 91 VAL A O 1
ATOM 712 N N . PRO A 1 92 ? -24.139 3.280 5.831 1.00 85.56 92 PRO A N 1
ATOM 713 C CA . PRO A 1 92 ? -25.494 3.594 6.269 1.00 85.56 92 PRO A CA 1
ATOM 714 C C . PRO A 1 92 ? -26.511 3.397 5.137 1.00 85.56 92 PRO A C 1
ATOM 716 O O . PRO A 1 92 ? -26.289 3.830 4.007 1.00 85.56 92 PRO A O 1
ATOM 719 N N . ARG A 1 93 ? -27.674 2.819 5.457 1.00 85.50 93 ARG A N 1
ATOM 720 C CA . ARG A 1 93 ? -28.830 2.720 4.556 1.00 85.50 93 ARG A CA 1
ATOM 721 C C . ARG A 1 93 ? -30.110 3.043 5.313 1.00 85.50 93 ARG A C 1
ATOM 723 O O . ARG A 1 93 ? -30.383 2.437 6.341 1.00 85.50 93 ARG A O 1
ATOM 730 N N . VAL A 1 94 ? -30.902 3.980 4.800 1.00 84.88 94 VAL A N 1
ATOM 731 C CA . VAL A 1 94 ? -32.225 4.283 5.367 1.00 84.88 94 VAL A CA 1
ATOM 732 C C . VAL A 1 94 ? -33.206 3.196 4.945 1.00 84.88 94 VAL A C 1
ATOM 734 O O . VAL A 1 94 ? -33.263 2.835 3.768 1.00 84.88 94 VAL A O 1
ATOM 737 N N . VAL A 1 95 ? -33.965 2.680 5.906 1.00 84.94 95 VAL A N 1
ATOM 738 C CA . VAL A 1 95 ? -34.954 1.616 5.706 1.00 84.94 95 VAL A CA 1
ATOM 739 C C . VAL A 1 95 ? -36.290 2.018 6.331 1.00 84.94 95 VAL A C 1
ATOM 741 O O . VAL A 1 95 ? -36.327 2.734 7.330 1.00 84.94 95 VAL A O 1
ATOM 744 N N . ASP A 1 96 ? -37.400 1.563 5.749 1.00 85.50 96 ASP A N 1
ATOM 745 C CA . ASP A 1 96 ? -38.743 1.866 6.262 1.00 85.50 96 ASP A CA 1
ATOM 746 C C . ASP A 1 96 ? -39.171 0.857 7.340 1.00 85.50 96 ASP A C 1
ATOM 748 O O . ASP A 1 96 ? -40.044 0.015 7.143 1.00 85.50 96 ASP A O 1
ATOM 752 N N . ARG A 1 97 ? -38.487 0.910 8.485 1.00 83.81 97 ARG A N 1
ATOM 753 C CA . ARG A 1 97 ? -38.805 0.143 9.699 1.00 83.81 97 ARG A CA 1
ATOM 754 C C . ARG A 1 97 ? -38.487 0.970 10.943 1.00 83.81 97 ARG A C 1
ATOM 756 O O . ARG A 1 97 ? -37.774 1.967 10.860 1.00 83.81 97 ARG A O 1
ATOM 763 N N . GLU A 1 98 ? -39.003 0.567 12.100 1.00 82.00 98 GLU A N 1
ATOM 764 C CA . GLU A 1 98 ? -38.756 1.290 13.358 1.00 82.00 98 GLU A CA 1
ATOM 765 C C . GLU A 1 98 ? -37.318 1.134 13.859 1.00 82.00 98 GLU A C 1
ATOM 767 O O . GLU A 1 98 ? -36.685 2.118 14.245 1.00 82.00 98 GLU A O 1
ATOM 772 N N . GLU A 1 99 ? -36.795 -0.090 13.816 1.00 84.00 99 GLU A N 1
ATOM 773 C CA . GLU A 1 99 ? -35.553 -0.453 14.495 1.00 84.00 99 GLU A CA 1
ATOM 774 C C . GLU A 1 99 ? -34.303 -0.211 13.641 1.00 84.00 99 GLU A C 1
ATOM 776 O O . GLU A 1 99 ? -34.291 -0.398 12.418 1.00 84.00 99 GLU A O 1
ATOM 781 N N . THR A 1 100 ? -33.224 0.183 14.321 1.00 84.31 100 THR A N 1
ATOM 782 C CA . THR A 1 100 ? -31.886 0.261 13.728 1.00 84.31 100 THR A CA 1
ATOM 783 C C . THR A 1 100 ? -31.115 -1.014 14.026 1.00 84.31 100 THR A C 1
ATOM 785 O O . THR A 1 100 ? -31.068 -1.441 15.174 1.00 84.31 100 THR A O 1
ATOM 788 N N . GLU A 1 101 ? -30.462 -1.592 13.018 1.00 84.69 101 GLU A N 1
ATOM 789 C CA . GLU A 1 101 ? -29.617 -2.778 13.210 1.00 84.69 101 GLU A CA 1
ATOM 790 C C . GLU A 1 101 ? -28.340 -2.676 12.379 1.00 84.69 101 GLU A C 1
ATOM 792 O O . GLU A 1 101 ? -28.291 -1.977 11.362 1.00 84.69 101 GLU A O 1
ATOM 797 N N . LEU A 1 102 ? -27.313 -3.402 12.818 1.00 85.69 102 LEU A N 1
ATOM 798 C CA . LEU A 1 102 ? -26.093 -3.619 12.057 1.00 85.69 102 LEU A CA 1
ATOM 799 C C . LEU A 1 102 ? -26.112 -5.045 11.518 1.00 85.69 102 LEU A C 1
ATOM 801 O O . LEU A 1 102 ? -26.127 -6.004 12.285 1.00 85.69 102 LEU A O 1
ATOM 805 N N . VAL A 1 103 ? -26.106 -5.172 10.196 1.00 85.06 103 VAL A N 1
ATOM 806 C CA . VAL A 1 103 ? -26.128 -6.459 9.490 1.00 85.06 103 VAL A CA 1
ATOM 807 C C . VAL A 1 103 ? -24.842 -6.629 8.682 1.00 85.06 103 VAL A C 1
ATOM 809 O O . VAL A 1 103 ? -24.347 -5.628 8.165 1.00 85.06 103 VAL A O 1
ATOM 812 N N . PRO A 1 104 ? -24.255 -7.837 8.579 1.00 85.31 104 PRO A N 1
ATOM 813 C CA . PRO A 1 104 ? -23.082 -8.060 7.736 1.00 85.31 104 PRO A CA 1
ATOM 814 C C . PRO A 1 104 ? -23.331 -7.600 6.296 1.00 85.31 104 PRO A C 1
ATOM 816 O O . PRO A 1 104 ? -24.434 -7.759 5.774 1.00 85.31 104 PRO A O 1
ATOM 819 N N . GLU A 1 105 ? -22.310 -7.035 5.657 1.00 89.81 105 GLU A N 1
ATOM 820 C CA . GLU A 1 105 ? -22.413 -6.497 4.299 1.00 89.81 105 GLU A CA 1
ATOM 821 C C . GLU A 1 105 ? -21.287 -7.014 3.405 1.00 89.81 105 GLU A C 1
ATOM 823 O O . GLU A 1 105 ? -20.184 -7.322 3.866 1.00 89.81 105 GLU A O 1
ATOM 828 N N . ALA A 1 106 ? -21.574 -7.109 2.108 1.00 79.88 106 ALA A N 1
ATOM 829 C CA . ALA A 1 106 ? -20.592 -7.522 1.120 1.00 79.88 106 ALA A CA 1
ATOM 830 C C . ALA A 1 106 ? -19.461 -6.488 0.987 1.00 79.88 106 ALA A C 1
ATOM 832 O O . ALA A 1 106 ? -19.691 -5.281 0.894 1.00 79.88 106 ALA A O 1
ATOM 833 N N . ASP A 1 107 ? -18.226 -6.984 0.899 1.00 77.81 107 ASP A N 1
ATOM 834 C CA . ASP A 1 107 ? -17.022 -6.169 0.699 1.00 77.81 107 ASP A CA 1
ATOM 835 C C . ASP A 1 107 ? -17.131 -5.259 -0.538 1.00 77.81 107 ASP A C 1
ATOM 837 O O . ASP A 1 107 ? -16.807 -4.075 -0.469 1.00 77.81 107 ASP A O 1
ATOM 841 N N . SER A 1 108 ? -17.697 -5.773 -1.635 1.00 77.19 108 SER A N 1
ATOM 842 C CA . SER A 1 108 ? -17.915 -5.011 -2.868 1.00 77.19 108 SER A CA 1
ATOM 843 C C . SER A 1 108 ? -18.806 -3.783 -2.664 1.00 77.19 108 SER A C 1
ATOM 845 O O . SER A 1 108 ? -18.505 -2.728 -3.210 1.00 77.19 108 SER A O 1
ATOM 847 N N . VAL A 1 109 ? -19.860 -3.891 -1.847 1.00 84.25 109 VAL A N 1
ATOM 848 C CA . VAL A 1 109 ? -20.798 -2.789 -1.567 1.00 84.25 109 VAL A CA 1
ATOM 849 C C . VAL A 1 109 ? -20.119 -1.704 -0.733 1.00 84.25 109 VAL A C 1
ATOM 851 O O . VAL A 1 109 ? -20.281 -0.513 -1.000 1.00 84.25 109 VAL A O 1
ATOM 854 N N . VAL A 1 110 ? -19.316 -2.101 0.257 1.00 84.12 110 VAL A N 1
ATOM 855 C CA . VAL A 1 110 ? -18.545 -1.160 1.082 1.00 84.12 110 VAL A CA 1
ATOM 856 C C . VAL A 1 110 ? -17.496 -0.425 0.246 1.00 84.12 110 VAL A C 1
ATOM 858 O O . VAL A 1 110 ? -17.363 0.797 0.353 1.00 84.12 110 VAL A O 1
ATOM 861 N N . ARG A 1 111 ? -16.789 -1.149 -0.629 1.00 83.56 111 ARG A N 1
ATOM 862 C CA . ARG A 1 111 ? -15.806 -0.573 -1.555 1.00 83.56 111 ARG A CA 1
ATOM 863 C C . ARG A 1 111 ? -16.449 0.363 -2.568 1.00 83.56 111 ARG A C 1
ATOM 865 O O . ARG A 1 111 ? -15.924 1.450 -2.795 1.00 83.56 111 ARG A O 1
ATOM 872 N N . GLU A 1 112 ? -17.601 -0.005 -3.117 1.00 82.06 112 GLU A N 1
ATOM 873 C CA . GLU A 1 112 ? -18.370 0.847 -4.022 1.00 82.06 112 GLU A CA 1
ATOM 874 C C . GLU A 1 112 ? -18.786 2.156 -3.335 1.00 82.06 112 GLU A C 1
ATOM 876 O O . GLU A 1 112 ? -18.504 3.236 -3.857 1.00 82.06 112 GLU A O 1
ATOM 881 N N . ALA A 1 113 ? -19.353 2.085 -2.125 1.00 78.69 113 ALA A N 1
ATOM 882 C CA . ALA A 1 113 ? -19.791 3.263 -1.372 1.00 78.69 113 ALA A CA 1
ATOM 883 C C . ALA A 1 113 ? -18.650 4.256 -1.071 1.00 78.69 113 ALA A C 1
ATOM 885 O O . ALA A 1 113 ? -18.859 5.473 -1.060 1.00 78.69 113 ALA A O 1
ATOM 886 N N . ALA A 1 114 ? -17.437 3.752 -0.851 1.00 71.50 114 ALA A N 1
ATOM 887 C CA . ALA A 1 114 ? -16.259 4.578 -0.602 1.00 71.50 114 ALA A CA 1
ATOM 888 C C . ALA A 1 114 ? -15.556 5.065 -1.876 1.00 71.50 114 ALA A C 1
ATOM 890 O O . ALA A 1 114 ? -14.883 6.099 -1.853 1.00 71.50 114 ALA A O 1
ATOM 891 N N . SER A 1 115 ? -15.722 4.346 -2.990 1.00 67.94 115 SER A N 1
ATOM 892 C CA . SER A 1 115 ? -14.953 4.571 -4.215 1.00 67.94 115 SER A CA 1
ATOM 893 C C . SER A 1 115 ? -15.139 5.973 -4.804 1.00 67.94 115 SER A C 1
ATOM 895 O O . SER A 1 115 ? -14.187 6.585 -5.282 1.00 67.94 115 SER A O 1
ATOM 897 N N . PHE A 1 116 ? -16.351 6.521 -4.728 1.00 56.34 116 PHE A N 1
ATOM 898 C CA . PHE A 1 116 ? -16.670 7.779 -5.395 1.00 56.34 116 PHE A CA 1
ATOM 899 C C . PHE A 1 116 ? -16.410 9.015 -4.526 1.00 56.34 116 PHE A C 1
ATOM 901 O O . PHE A 1 116 ? -16.004 10.057 -5.035 1.00 56.34 116 PHE A O 1
ATOM 908 N N . THR A 1 117 ? -16.626 8.929 -3.211 1.00 59.84 117 THR A N 1
ATOM 909 C CA . THR A 1 117 ? -16.641 10.108 -2.322 1.00 59.84 117 THR A CA 1
ATOM 910 C C . THR A 1 117 ? -15.277 10.414 -1.706 1.00 59.84 117 THR A C 1
ATOM 912 O O . THR A 1 117 ? -14.890 11.578 -1.632 1.00 59.84 117 THR A O 1
ATOM 915 N N . THR A 1 118 ? -14.513 9.390 -1.322 1.00 54.09 118 THR A N 1
ATOM 916 C CA . THR A 1 118 ? -13.201 9.550 -0.675 1.00 54.09 118 THR A CA 1
ATOM 917 C C . THR A 1 118 ? -12.093 9.889 -1.675 1.00 54.09 118 THR A C 1
ATOM 919 O O . THR A 1 118 ? -11.162 10.616 -1.338 1.00 54.09 118 THR A O 1
ATOM 922 N N . MET A 1 119 ? -12.195 9.399 -2.915 1.00 53.69 119 MET A N 1
ATOM 923 C CA . MET A 1 119 ? -11.128 9.538 -3.914 1.00 53.69 119 MET A CA 1
ATOM 924 C C . MET A 1 119 ? -11.282 10.747 -4.843 1.00 53.69 119 MET A C 1
ATOM 926 O O . MET A 1 119 ? -10.296 11.202 -5.405 1.00 53.69 119 MET A O 1
ATOM 930 N N . SER A 1 120 ? -12.486 11.297 -5.015 1.00 53.59 120 SER A N 1
ATOM 931 C CA . SER A 1 120 ? -12.694 12.440 -5.922 1.00 53.59 120 SER A CA 1
ATOM 932 C C . SER A 1 120 ? -12.548 13.809 -5.246 1.00 53.59 120 SER A C 1
ATOM 934 O O . SER A 1 120 ? -12.381 14.812 -5.935 1.00 53.59 120 SER A O 1
ATOM 936 N N . GLN A 1 121 ? -12.618 13.870 -3.909 1.00 51.59 121 GLN A N 1
ATOM 937 C CA . GLN A 1 121 ? -12.729 15.132 -3.161 1.00 51.59 121 GLN A CA 1
ATOM 938 C C . GLN A 1 121 ? -11.453 15.556 -2.422 1.00 51.59 121 GLN A C 1
ATOM 940 O O . GLN A 1 121 ? -11.405 16.668 -1.896 1.00 51.59 121 GLN A O 1
ATOM 945 N N . LEU A 1 122 ? -10.422 14.708 -2.372 1.00 51.66 122 LEU A N 1
ATOM 946 C CA . LEU A 1 122 ? -9.167 15.021 -1.688 1.00 51.66 122 LEU A CA 1
ATOM 947 C C . LEU A 1 122 ? -8.070 15.365 -2.709 1.00 51.66 122 LEU A C 1
ATOM 949 O O . LEU A 1 122 ? -7.800 14.556 -3.600 1.00 51.66 122 LEU A O 1
ATOM 953 N N . PRO A 1 123 ? -7.393 16.525 -2.596 1.00 42.03 123 PRO A N 1
ATOM 954 C CA . PRO A 1 123 ? -6.156 16.744 -3.337 1.00 42.03 123 PRO A CA 1
ATOM 955 C C . PRO A 1 123 ? -5.157 15.645 -2.947 1.00 42.03 123 PRO A C 1
ATOM 957 O O . PRO A 1 123 ? -5.071 15.284 -1.775 1.00 42.03 123 PRO A O 1
ATOM 960 N N . TYR A 1 124 ? -4.437 15.091 -3.927 1.00 50.25 124 TYR A N 1
ATOM 961 C CA . TYR A 1 124 ? -3.548 13.926 -3.760 1.00 50.25 124 TYR A CA 1
ATOM 962 C C . TYR A 1 124 ? -4.249 12.582 -3.491 1.00 50.25 124 TYR A C 1
ATOM 964 O O . TYR A 1 124 ? -3.588 11.612 -3.118 1.00 50.25 124 TYR A O 1
ATOM 972 N N . ALA A 1 125 ? -5.565 12.480 -3.712 1.00 57.34 125 ALA A N 1
ATOM 973 C CA . ALA A 1 125 ? -6.205 11.177 -3.832 1.00 57.34 125 ALA A CA 1
ATOM 974 C C . ALA A 1 125 ? -5.609 10.399 -5.017 1.00 57.34 125 ALA A C 1
ATOM 976 O O . ALA A 1 125 ? -5.507 10.905 -6.133 1.00 57.34 125 ALA A O 1
ATOM 977 N N . GLY A 1 126 ? -5.188 9.169 -4.745 1.00 61.47 126 GLY A N 1
ATOM 978 C CA . GLY A 1 126 ? -4.511 8.288 -5.689 1.00 61.47 126 GLY A CA 1
ATOM 979 C C . GLY A 1 126 ? -4.241 6.938 -5.033 1.00 61.47 126 GLY A C 1
ATOM 980 O O . GLY A 1 126 ? -4.885 6.590 -4.038 1.00 61.47 126 GLY A O 1
ATOM 981 N N . ASP A 1 127 ? -3.261 6.199 -5.542 1.00 66.31 127 ASP A N 1
ATOM 982 C CA . ASP A 1 127 ? -2.996 4.811 -5.145 1.00 66.31 127 ASP A CA 1
ATOM 983 C C . ASP A 1 127 ? -2.818 4.624 -3.635 1.00 66.31 127 ASP A C 1
ATOM 985 O O . ASP A 1 127 ? -3.275 3.631 -3.079 1.00 66.31 127 ASP A O 1
ATOM 989 N N . HIS A 1 128 ? -2.206 5.587 -2.939 1.00 69.75 128 HIS A N 1
ATOM 990 C CA . HIS A 1 128 ? -2.037 5.522 -1.486 1.00 69.75 128 HIS A CA 1
ATOM 991 C C . HIS A 1 128 ? -3.381 5.499 -0.740 1.00 69.75 128 HIS A C 1
ATOM 993 O O . HIS A 1 128 ? -3.582 4.666 0.142 1.00 69.75 128 HIS A O 1
ATOM 999 N N . THR A 1 129 ? -4.317 6.379 -1.103 1.00 71.81 129 THR A N 1
ATOM 1000 C CA . THR A 1 129 ? -5.653 6.430 -0.489 1.00 71.81 129 THR A CA 1
ATOM 1001 C C . THR A 1 129 ? -6.442 5.163 -0.805 1.00 71.81 129 THR A C 1
ATOM 1003 O O . THR A 1 129 ? -7.100 4.618 0.081 1.00 71.81 129 THR A O 1
ATOM 1006 N N . LEU A 1 130 ? -6.326 4.651 -2.036 1.00 74.31 130 LEU A N 1
ATOM 1007 C CA . LEU A 1 130 ? -6.962 3.398 -2.438 1.00 74.31 130 LEU A CA 1
ATOM 1008 C C . LEU A 1 130 ? -6.381 2.196 -1.681 1.00 74.31 130 LEU A C 1
ATOM 1010 O O . LEU A 1 130 ? -7.148 1.352 -1.219 1.00 74.31 130 LEU A O 1
ATOM 1014 N N . ARG A 1 131 ? -5.055 2.131 -1.503 1.00 76.19 131 ARG A N 1
ATOM 1015 C CA . ARG A 1 131 ? -4.377 1.092 -0.712 1.00 76.19 131 ARG A CA 1
ATOM 1016 C C . ARG A 1 131 ? -4.771 1.157 0.756 1.00 76.19 131 ARG A C 1
ATOM 1018 O O . ARG A 1 131 ? -5.128 0.128 1.316 1.00 76.19 131 ARG A O 1
ATOM 1025 N N . LEU A 1 132 ? -4.774 2.347 1.362 1.00 76.19 132 LEU A N 1
ATOM 1026 C CA . LEU A 1 132 ? -5.206 2.530 2.749 1.00 76.19 132 LEU A CA 1
ATOM 1027 C C . LEU A 1 132 ? -6.652 2.061 2.933 1.00 76.19 132 LEU A C 1
ATOM 1029 O O . LEU A 1 132 ? -6.940 1.293 3.846 1.00 76.19 132 LEU A O 1
ATOM 1033 N N . PHE A 1 133 ? -7.557 2.485 2.049 1.00 78.75 133 PHE A N 1
ATOM 1034 C CA . PHE A 1 133 ? -8.961 2.101 2.136 1.00 78.75 133 PHE A CA 1
ATOM 1035 C C . PHE A 1 133 ? -9.179 0.603 1.871 1.00 78.75 133 PHE A C 1
ATOM 1037 O O . PHE A 1 133 ? -9.965 -0.041 2.563 1.00 78.75 133 PHE A O 1
ATOM 1044 N N . THR A 1 134 ? -8.445 0.033 0.915 1.00 79.81 134 THR A N 1
ATOM 1045 C CA . THR A 1 134 ? -8.442 -1.406 0.625 1.00 79.81 134 THR A CA 1
ATOM 1046 C C . THR A 1 134 ? -7.989 -2.200 1.838 1.00 79.81 134 THR A C 1
ATOM 1048 O O . THR A 1 134 ? -8.719 -3.072 2.293 1.00 79.81 134 THR A O 1
ATOM 1051 N N . ALA A 1 135 ? -6.859 -1.826 2.433 1.00 80.81 135 ALA A N 1
ATOM 1052 C CA . ALA A 1 135 ? -6.311 -2.510 3.593 1.00 80.81 135 ALA A CA 1
ATOM 1053 C C . ALA A 1 135 ? -7.205 -2.362 4.841 1.00 80.81 135 ALA A C 1
ATOM 1055 O O . ALA A 1 135 ? -7.287 -3.279 5.660 1.00 80.81 135 ALA A O 1
ATOM 1056 N N . LEU A 1 136 ? -7.924 -1.242 4.979 1.00 80.88 136 LEU A N 1
ATOM 1057 C CA . LEU A 1 136 ? -8.963 -1.077 5.998 1.00 80.88 136 LEU A CA 1
ATOM 1058 C C . LEU A 1 136 ? -10.156 -2.004 5.740 1.00 80.88 136 LEU A C 1
ATOM 1060 O O . LEU A 1 136 ? -10.615 -2.668 6.665 1.00 80.88 136 LEU A O 1
ATOM 1064 N N . CYS A 1 137 ? -10.637 -2.090 4.495 1.00 82.62 137 CYS A N 1
ATOM 1065 C CA . CYS A 1 137 ? -11.691 -3.036 4.128 1.00 82.62 137 CYS A CA 1
ATOM 1066 C C . CYS A 1 137 ? -11.267 -4.471 4.416 1.00 82.62 137 CYS A C 1
ATOM 1068 O O . CYS A 1 137 ? -12.031 -5.210 5.020 1.00 82.62 137 CYS A O 1
ATOM 1070 N N . ASP A 1 138 ? -10.051 -4.864 4.059 1.00 79.69 138 ASP A N 1
ATOM 1071 C CA . ASP A 1 138 ? -9.580 -6.238 4.235 1.00 79.69 138 ASP A CA 1
ATOM 1072 C C . ASP A 1 138 ? -9.371 -6.621 5.704 1.00 79.69 138 ASP A C 1
ATOM 1074 O O . ASP A 1 138 ? -9.625 -7.763 6.086 1.00 79.69 138 ASP A O 1
ATOM 1078 N N . SER A 1 139 ? -8.964 -5.667 6.545 1.00 78.31 139 SER A N 1
ATOM 1079 C CA . SER A 1 139 ? -8.659 -5.913 7.961 1.00 78.31 139 SER A CA 1
ATOM 1080 C C . SER A 1 139 ? -9.858 -5.806 8.903 1.00 78.31 139 SER A C 1
ATOM 1082 O O . SER A 1 139 ? -9.786 -6.290 10.036 1.00 78.31 139 SER A O 1
ATOM 1084 N N . LEU A 1 140 ? -10.954 -5.182 8.466 1.00 84.06 140 LEU A N 1
ATOM 1085 C CA . LEU A 1 140 ? -12.110 -4.906 9.313 1.00 84.06 140 LEU A CA 1
ATOM 1086 C C . LEU A 1 140 ? -13.348 -5.671 8.856 1.00 84.06 140 LEU A C 1
ATOM 1088 O O . LEU A 1 140 ? -13.542 -5.905 7.665 1.00 84.06 140 LEU A O 1
ATOM 1092 N N . PRO A 1 141 ? -14.235 -6.054 9.784 1.00 83.94 141 PRO A N 1
ATOM 1093 C CA . PRO A 1 141 ? -15.519 -6.607 9.414 1.00 83.94 141 PRO A CA 1
ATOM 1094 C C . PRO A 1 141 ? -16.409 -5.515 8.800 1.00 83.94 141 PRO A C 1
ATOM 1096 O O . PRO A 1 141 ? -16.364 -4.341 9.188 1.00 83.94 141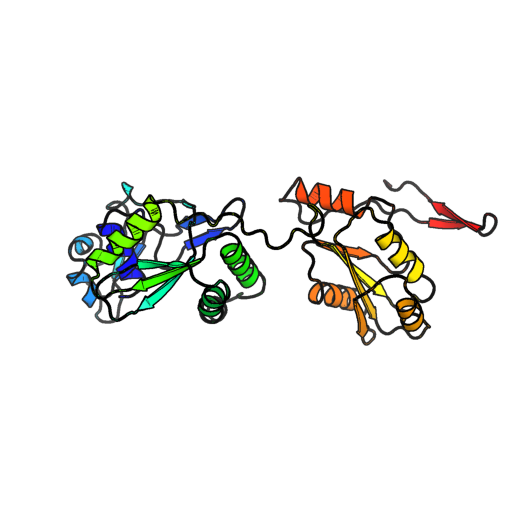 PRO A O 1
ATOM 1099 N N . LYS A 1 142 ? -17.214 -5.927 7.819 1.00 88.75 142 LYS A N 1
ATOM 1100 C CA . LYS A 1 142 ? -18.050 -5.051 7.000 1.00 88.75 142 LYS A CA 1
ATOM 1101 C C . LYS A 1 142 ? -19.506 -5.228 7.371 1.00 88.75 142 LYS A C 1
ATOM 1103 O O . LYS A 1 142 ? -20.015 -6.347 7.402 1.00 88.75 142 LYS A O 1
ATOM 1108 N N . TYR A 1 143 ? -20.164 -4.109 7.618 1.00 89.50 143 TYR A N 1
ATOM 1109 C CA . TYR A 1 143 ? -21.563 -4.069 7.994 1.00 89.50 143 TYR A CA 1
ATOM 1110 C C . TYR A 1 143 ? -22.319 -3.033 7.168 1.00 89.50 143 TYR A C 1
ATOM 1112 O O . TYR A 1 143 ? -21.759 -2.115 6.569 1.00 89.50 143 TYR A O 1
ATOM 1120 N N . ARG A 1 144 ? -23.634 -3.155 7.185 1.00 89.88 144 ARG A N 1
ATOM 1121 C CA . ARG A 1 144 ? -24.571 -2.115 6.811 1.00 89.88 144 ARG A CA 1
ATOM 1122 C C . ARG A 1 144 ? -25.308 -1.697 8.070 1.00 89.88 144 ARG A C 1
ATOM 1124 O O . ARG A 1 144 ? -25.816 -2.547 8.799 1.00 89.88 144 ARG A O 1
ATOM 1131 N N . ILE A 1 145 ? -25.363 -0.391 8.323 1.00 88.50 145 ILE A N 1
ATOM 1132 C CA . ILE A 1 145 ? -26.230 0.168 9.363 1.00 88.50 145 ILE A CA 1
ATOM 1133 C C . ILE A 1 145 ? -27.566 0.470 8.704 1.00 88.50 145 ILE A C 1
ATOM 1135 O O . ILE A 1 145 ? -27.692 1.430 7.942 1.00 88.50 145 ILE A O 1
ATOM 1139 N N . GLU A 1 146 ? -28.558 -0.362 8.979 1.00 89.69 146 GLU A N 1
ATOM 1140 C CA . GLU A 1 146 ? -29.927 -0.147 8.533 1.00 89.69 146 GLU A CA 1
ATOM 1141 C C . GLU A 1 146 ? -30.602 0.823 9.498 1.00 89.69 146 GLU A C 1
ATOM 1143 O O . GLU A 1 146 ? -31.042 0.440 10.579 1.00 89.69 146 GLU A O 1
ATOM 1148 N N . LEU A 1 147 ? -30.622 2.098 9.114 1.00 85.69 147 LEU A N 1
ATOM 1149 C CA . LEU A 1 147 ? -31.147 3.204 9.902 1.00 85.69 147 LEU A CA 1
ATOM 1150 C C . LEU A 1 147 ? -32.677 3.177 9.875 1.00 85.69 147 LEU A C 1
ATOM 1152 O O . LEU A 1 147 ? -33.287 3.514 8.855 1.00 85.69 147 LEU A O 1
ATOM 1156 N N . GLY A 1 148 ? -33.269 2.787 11.003 1.00 83.38 148 GLY A N 1
ATOM 1157 C CA . GLY A 1 148 ? -34.711 2.835 11.232 1.00 83.38 148 GLY A CA 1
ATOM 1158 C C . GLY A 1 148 ? -35.217 4.241 11.567 1.00 83.38 148 GLY A C 1
ATOM 1159 O O . GLY A 1 148 ? -34.447 5.192 11.742 1.00 83.38 148 GLY A O 1
ATOM 1160 N N . ARG A 1 149 ? -36.540 4.384 11.669 1.00 80.50 149 ARG A N 1
ATOM 1161 C CA . ARG A 1 149 ? -37.211 5.660 11.967 1.00 80.50 149 ARG A CA 1
ATOM 1162 C C . ARG A 1 149 ? -36.975 6.129 13.404 1.00 80.50 149 ARG A C 1
ATOM 1164 O O . ARG A 1 149 ? -36.901 7.339 13.638 1.00 80.50 149 ARG A O 1
ATOM 1171 N N . ASN A 1 150 ? -36.811 5.204 14.354 1.00 78.75 150 ASN A N 1
ATOM 1172 C CA . ASN A 1 150 ? -36.584 5.547 15.752 1.00 78.75 150 ASN A CA 1
ATOM 1173 C C . ASN A 1 150 ? -35.101 5.850 16.029 1.00 78.75 150 ASN A C 1
ATOM 1175 O O . ASN A 1 150 ? -34.239 4.971 16.069 1.00 78.75 150 ASN A O 1
ATOM 1179 N N . ARG A 1 151 ? -34.812 7.128 16.280 1.00 66.44 151 ARG A N 1
ATOM 1180 C CA . ARG A 1 151 ? -33.458 7.637 16.539 1.00 66.44 151 ARG A CA 1
ATOM 1181 C C . ARG A 1 151 ? -32.908 7.269 17.912 1.00 66.44 151 ARG A C 1
ATOM 1183 O O . ARG A 1 151 ? -31.697 7.141 18.047 1.00 66.44 151 ARG A O 1
ATOM 1190 N N . GLU A 1 152 ? -33.764 7.079 18.911 1.00 70.25 152 GLU A N 1
ATOM 1191 C CA . GLU A 1 152 ? -33.334 6.683 20.259 1.00 70.25 152 GLU A CA 1
ATOM 1192 C C . GLU A 1 152 ? -32.762 5.259 20.258 1.00 70.25 152 GLU A C 1
ATOM 1194 O O . GLU A 1 152 ? -31.898 4.917 21.063 1.00 70.25 152 GLU A O 1
ATOM 1199 N N . ARG A 1 153 ? -33.191 4.436 19.294 1.00 76.50 153 ARG A N 1
ATOM 1200 C CA . ARG A 1 153 ? -32.707 3.065 19.102 1.00 76.50 153 ARG A CA 1
ATOM 1201 C C . ARG A 1 153 ? -31.352 2.987 18.398 1.00 76.50 153 ARG A C 1
ATOM 1203 O O . ARG A 1 153 ? -30.658 1.989 18.569 1.00 76.50 153 ARG A O 1
ATOM 1210 N N . LEU A 1 154 ? -30.930 4.028 17.671 1.00 80.56 154 LEU A N 1
ATOM 1211 C CA . LEU A 1 154 ? -29.633 4.065 16.979 1.00 80.56 154 LEU A CA 1
ATOM 1212 C C . LEU A 1 154 ? -28.467 3.874 17.955 1.00 80.56 154 LEU A C 1
ATOM 1214 O O . LEU A 1 154 ? -27.610 3.018 17.750 1.00 80.56 154 LEU A O 1
ATOM 1218 N N . THR A 1 155 ? -28.436 4.662 19.030 1.00 80.38 155 THR A N 1
ATOM 1219 C CA . THR A 1 155 ? -27.356 4.603 20.024 1.00 80.38 155 THR A CA 1
ATOM 1220 C C . THR A 1 155 ? -27.373 3.274 20.777 1.00 80.38 155 THR A C 1
ATOM 1222 O O . THR A 1 155 ? -26.311 2.729 21.073 1.00 80.38 155 THR A O 1
ATOM 1225 N N . GLY A 1 156 ? -28.559 2.705 21.017 1.00 80.38 156 GLY A N 1
ATOM 1226 C CA . GLY A 1 156 ? -28.727 1.354 21.554 1.00 80.38 156 GLY A CA 1
ATOM 1227 C C . GLY A 1 156 ? -28.129 0.275 20.646 1.00 80.38 156 GLY A C 1
ATOM 1228 O O . GLY A 1 156 ? -27.349 -0.547 21.120 1.00 80.38 156 GLY A O 1
ATOM 1229 N N . ALA A 1 157 ? -28.418 0.320 19.344 1.00 80.50 157 ALA A N 1
ATOM 1230 C CA . ALA A 1 157 ? -27.901 -0.632 18.360 1.00 80.50 157 ALA A CA 1
ATOM 1231 C C . ALA A 1 157 ? -26.372 -0.556 18.214 1.00 80.50 157 ALA A C 1
ATOM 1233 O O . ALA A 1 157 ? -25.694 -1.582 18.227 1.00 80.50 157 ALA A O 1
ATOM 1234 N N . VAL A 1 158 ? -25.808 0.657 18.151 1.00 82.31 158 VAL A N 1
ATOM 1235 C CA . VAL A 1 158 ? -24.347 0.850 18.111 1.00 82.31 158 VAL A CA 1
ATOM 1236 C C . VAL A 1 158 ? -23.703 0.359 19.411 1.00 82.31 158 VAL A C 1
ATOM 1238 O O . VAL A 1 158 ? -22.658 -0.286 19.375 1.00 82.31 158 VAL A O 1
ATOM 1241 N N . ARG A 1 159 ? -24.326 0.608 20.570 1.00 83.75 159 ARG A N 1
ATOM 1242 C CA . ARG A 1 159 ? -23.820 0.126 21.863 1.00 83.75 159 ARG A CA 1
ATOM 1243 C C . ARG A 1 159 ? -23.816 -1.396 21.935 1.00 83.75 159 ARG A C 1
ATOM 1245 O O . ARG A 1 159 ? -22.807 -1.954 22.355 1.00 83.75 159 ARG A O 1
ATOM 1252 N N . ALA A 1 160 ? -24.907 -2.046 21.530 1.00 81.19 160 ALA A N 1
ATOM 1253 C CA . ALA A 1 160 ? -25.002 -3.503 21.483 1.00 81.19 160 ALA A CA 1
ATOM 1254 C C . ALA A 1 160 ? -23.904 -4.086 20.583 1.00 81.19 160 ALA A C 1
ATOM 1256 O O . ALA A 1 160 ? -23.122 -4.918 21.029 1.00 81.19 160 ALA A O 1
ATOM 1257 N N . PHE A 1 161 ? -23.735 -3.534 19.380 1.00 82.12 161 PHE A N 1
ATOM 1258 C CA . PHE A 1 161 ? -22.685 -3.939 18.445 1.00 82.12 161 PHE A CA 1
ATOM 1259 C C . PHE A 1 161 ? -21.259 -3.834 19.015 1.00 82.12 161 PHE A C 1
ATOM 1261 O O . PHE A 1 161 ? -20.453 -4.751 18.858 1.00 82.12 161 PHE A O 1
ATOM 1268 N N . LEU A 1 162 ? -20.938 -2.724 19.688 1.00 78.31 162 LEU A N 1
ATOM 1269 C CA . LEU A 1 162 ? -19.620 -2.529 20.303 1.00 78.31 162 LEU A CA 1
ATOM 1270 C C . LEU A 1 162 ? -19.412 -3.401 21.554 1.00 78.31 162 LEU A C 1
ATOM 1272 O O . LEU A 1 162 ? -18.269 -3.699 21.897 1.00 78.31 162 LEU A O 1
ATOM 1276 N N . SER A 1 163 ? -20.492 -3.792 22.242 1.00 73.56 163 SER A N 1
ATOM 1277 C CA . SER A 1 163 ? -20.443 -4.552 23.503 1.00 73.56 163 SER A CA 1
ATOM 1278 C C . SER A 1 163 ? -20.413 -6.065 23.284 1.00 73.56 163 SER A C 1
ATOM 1280 O O . SER A 1 163 ? -19.671 -6.755 23.978 1.00 73.56 163 SER A O 1
ATOM 1282 N N . ASP A 1 164 ? -21.146 -6.571 22.289 1.00 62.22 164 ASP A N 1
ATOM 1283 C CA . ASP A 1 164 ? -21.189 -7.999 21.934 1.00 62.22 164 ASP A CA 1
ATOM 1284 C C . ASP A 1 164 ? -19.925 -8.460 21.184 1.00 62.22 164 ASP A C 1
ATOM 1286 O O . ASP A 1 164 ? -19.787 -9.630 20.832 1.00 62.22 164 ASP A O 1
ATOM 1290 N N . GLY A 1 165 ? -18.977 -7.538 20.972 1.00 52.56 165 GLY A N 1
ATOM 1291 C CA . GLY A 1 165 ? -17.761 -7.756 20.211 1.00 52.56 165 GLY A CA 1
ATOM 1292 C C . GLY A 1 165 ? -18.107 -8.024 18.758 1.00 52.56 165 GLY A C 1
ATOM 1293 O O . GLY A 1 165 ? -18.096 -9.185 18.367 1.00 52.56 165 GLY A O 1
ATOM 1294 N N . ALA A 1 166 ? -18.421 -6.954 18.005 1.00 50.44 166 ALA A N 1
ATOM 1295 C CA . ALA A 1 166 ? -18.596 -6.905 16.547 1.00 50.44 166 ALA A CA 1
ATOM 1296 C C . ALA A 1 166 ? -18.211 -8.234 15.899 1.00 50.44 166 ALA A C 1
ATOM 1298 O O . ALA A 1 166 ? -17.016 -8.471 15.710 1.00 50.44 166 ALA A O 1
ATOM 1299 N N . GLY A 1 167 ? -19.211 -9.108 15.701 1.00 42.84 167 GLY A N 1
ATOM 1300 C CA . GLY A 1 167 ? -19.032 -10.542 15.484 1.00 42.84 167 GLY A CA 1
ATOM 1301 C C . GLY A 1 167 ? -17.745 -10.820 14.731 1.00 42.84 167 GLY A C 1
ATOM 1302 O O . GLY A 1 167 ? -17.632 -10.456 13.558 1.00 42.84 167 GLY A O 1
ATOM 1303 N N . ARG A 1 168 ? -16.743 -11.366 15.438 1.00 40.47 168 ARG A N 1
ATOM 1304 C CA . ARG A 1 168 ? -15.511 -11.821 14.797 1.00 40.47 168 ARG A CA 1
ATOM 1305 C C . ARG A 1 168 ? -15.965 -12.715 13.652 1.00 40.47 168 ARG A C 1
ATOM 1307 O O . ARG A 1 168 ? -16.589 -13.739 13.936 1.00 40.47 168 ARG A O 1
ATOM 1314 N N . PRO A 1 169 ? -15.661 -12.383 12.390 1.00 35.88 169 PRO A N 1
ATOM 1315 C CA . PRO A 1 169 ? -15.690 -13.418 11.390 1.00 35.88 169 PRO A CA 1
ATOM 1316 C C . PRO A 1 169 ? -14.671 -14.442 11.886 1.00 35.88 169 PRO A C 1
ATOM 1318 O O . PRO A 1 169 ? -13.498 -14.112 12.104 1.00 35.88 169 PRO A O 1
ATOM 1321 N N . GLU A 1 170 ? -15.113 -15.675 12.123 1.00 35.69 170 GLU A N 1
ATOM 1322 C CA . GLU A 1 170 ? -14.196 -16.795 11.998 1.00 35.69 170 GLU A CA 1
ATOM 1323 C C . GLU A 1 170 ? -13.429 -16.594 10.692 1.00 35.69 170 GLU A C 1
ATOM 1325 O O . GLU A 1 170 ? -14.004 -16.174 9.683 1.00 35.69 170 GLU A O 1
ATOM 1330 N N . LYS A 1 171 ? -12.113 -16.818 10.748 1.00 37.47 171 LYS A N 1
ATOM 1331 C CA . LYS A 1 171 ? -11.239 -16.818 9.580 1.00 37.47 171 LYS A CA 1
ATOM 1332 C C . LYS A 1 171 ? -11.829 -17.765 8.530 1.00 37.47 171 LYS A C 1
ATOM 1334 O O . LYS A 1 171 ? -11.484 -18.942 8.500 1.00 37.47 171 LYS A O 1
ATOM 1339 N N . ASN A 1 172 ? -12.661 -17.249 7.634 1.00 31.88 172 ASN A N 1
ATOM 1340 C CA . ASN A 1 172 ? -12.865 -17.857 6.337 1.00 31.88 172 ASN A CA 1
ATOM 1341 C C . ASN A 1 172 ? -11.593 -17.561 5.559 1.00 31.88 172 ASN A C 1
ATOM 1343 O O . ASN A 1 172 ? -11.415 -16.485 4.992 1.00 31.88 172 ASN A O 1
ATOM 1347 N N . GLY A 1 173 ? -10.668 -18.517 5.637 1.00 40.28 173 GLY A N 1
ATOM 1348 C CA . GLY A 1 173 ? -9.511 -18.562 4.769 1.00 40.28 173 GLY A CA 1
ATOM 1349 C C . GLY A 1 173 ? -9.978 -18.501 3.320 1.00 40.28 173 GLY A C 1
ATOM 1350 O O . GLY A 1 173 ? -10.558 -19.455 2.806 1.00 40.28 173 GLY A O 1
ATOM 1351 N N . ALA A 1 174 ? -9.691 -17.382 2.656 1.00 35.12 174 ALA A N 1
ATOM 1352 C CA . ALA A 1 174 ? -9.358 -17.433 1.242 1.00 35.12 174 ALA A CA 1
ATOM 1353 C C . ALA A 1 174 ? -8.144 -18.372 1.103 1.00 35.12 174 ALA A C 1
ATOM 1355 O O . ALA A 1 174 ? -7.308 -18.408 2.013 1.00 35.12 174 ALA A O 1
ATOM 1356 N N . PRO A 1 175 ? -8.077 -19.196 0.045 1.00 31.38 175 PRO A N 1
ATOM 1357 C CA . PRO A 1 175 ? -7.189 -20.344 0.014 1.00 31.38 175 PRO A CA 1
ATOM 1358 C C . PRO A 1 175 ? -5.747 -19.880 0.195 1.00 31.38 175 PRO A C 1
ATOM 1360 O O . PRO A 1 175 ? -5.202 -19.179 -0.655 1.00 31.38 175 PRO A O 1
ATOM 1363 N N . SER A 1 176 ? -5.125 -20.314 1.289 1.00 43.53 176 SER A N 1
ATOM 1364 C CA . SER A 1 176 ? -3.678 -20.393 1.356 1.00 43.53 176 SER A CA 1
ATOM 1365 C C . SER A 1 176 ? -3.224 -21.274 0.191 1.00 43.53 176 SER A C 1
ATOM 1367 O O . SER A 1 176 ? -3.552 -22.458 0.097 1.00 43.53 176 SER A O 1
ATOM 1369 N N . ARG A 1 177 ? -2.493 -20.676 -0.745 1.00 31.36 177 ARG A N 1
ATOM 1370 C CA . ARG A 1 177 ? -1.619 -21.394 -1.675 1.00 31.36 177 ARG A CA 1
ATOM 1371 C C . ARG A 1 177 ? -0.186 -20.963 -1.370 1.00 31.36 177 ARG A C 1
ATOM 1373 O O . ARG A 1 177 ? 0.023 -19.881 -0.840 1.00 31.36 177 ARG A O 1
ATOM 1380 N N . PRO A 1 178 ? 0.759 -21.888 -1.514 1.00 35.69 178 PRO A N 1
ATOM 1381 C CA . PRO A 1 178 ? 1.444 -22.499 -0.383 1.00 35.69 178 PRO A CA 1
ATOM 1382 C C . PRO A 1 178 ? 2.394 -21.539 0.367 1.00 35.69 178 PRO A C 1
ATOM 1384 O O . PRO A 1 178 ? 3.363 -21.063 -0.206 1.00 35.69 178 PRO A O 1
ATOM 1387 N N . ALA A 1 179 ? 2.095 -21.363 1.663 1.00 40.62 179 ALA A N 1
ATOM 1388 C CA . ALA A 1 179 ? 2.935 -20.988 2.815 1.00 40.62 179 ALA A CA 1
ATOM 1389 C C . ALA A 1 179 ? 3.839 -19.724 2.756 1.00 40.62 179 ALA A C 1
ATOM 1391 O O . ALA A 1 179 ? 4.996 -19.775 2.350 1.00 40.62 179 ALA A O 1
ATOM 1392 N N . ASP A 1 180 ? 3.293 -18.647 3.341 1.00 63.81 180 ASP A N 1
ATOM 1393 C CA . ASP A 1 180 ? 3.925 -17.636 4.216 1.00 63.81 180 ASP A CA 1
ATOM 1394 C C . ASP A 1 180 ? 5.017 -16.690 3.682 1.00 63.81 180 ASP A C 1
ATOM 1396 O O . ASP A 1 180 ? 5.811 -16.177 4.473 1.00 63.81 180 ASP A O 1
ATOM 1400 N N . LEU A 1 181 ? 5.034 -16.368 2.385 1.00 68.31 181 LEU A N 1
ATOM 1401 C CA . LEU A 1 181 ? 5.906 -15.312 1.849 1.00 68.31 181 LEU A CA 1
ATOM 1402 C C . LEU A 1 181 ? 5.158 -14.373 0.873 1.00 68.31 181 LEU A C 1
ATOM 1404 O O . LEU A 1 181 ? 4.375 -14.864 0.058 1.00 68.31 181 LEU A O 1
ATOM 1408 N N . PRO A 1 182 ? 5.367 -13.041 0.955 1.00 83.88 182 PRO A N 1
ATOM 1409 C CA . PRO A 1 182 ? 4.712 -12.043 0.098 1.00 83.88 182 PRO A CA 1
ATOM 1410 C C . PRO A 1 182 ? 5.096 -12.192 -1.377 1.00 83.88 182 PRO A C 1
ATOM 1412 O O . PR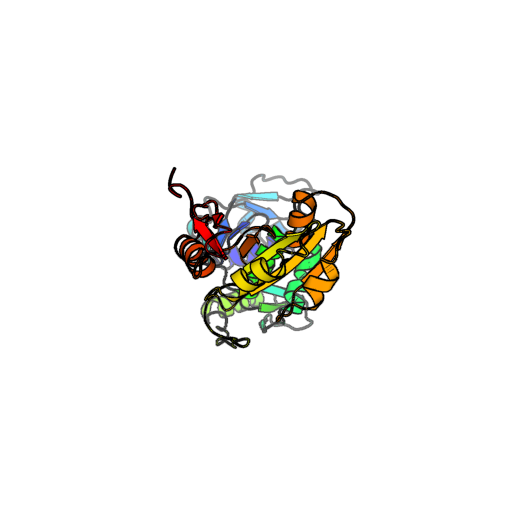O A 1 182 ? 6.161 -12.720 -1.690 1.00 83.88 182 PRO A O 1
ATOM 1415 N N . LEU A 1 183 ? 4.268 -11.712 -2.302 1.00 89.94 183 LEU A N 1
ATOM 1416 C CA . LEU A 1 183 ? 4.577 -11.809 -3.733 1.00 89.94 183 LEU A CA 1
ATOM 1417 C C . LEU A 1 183 ? 5.705 -10.831 -4.103 1.00 89.94 183 LEU A C 1
ATOM 1419 O O . LEU A 1 183 ? 5.641 -9.652 -3.760 1.00 89.94 183 LEU A O 1
ATOM 1423 N N . VAL A 1 184 ? 6.723 -11.304 -4.828 1.00 94.69 184 VAL A N 1
ATOM 1424 C CA . VAL A 1 184 ? 7.786 -10.452 -5.387 1.00 94.69 184 VAL A CA 1
ATOM 1425 C C . VAL A 1 184 ? 7.63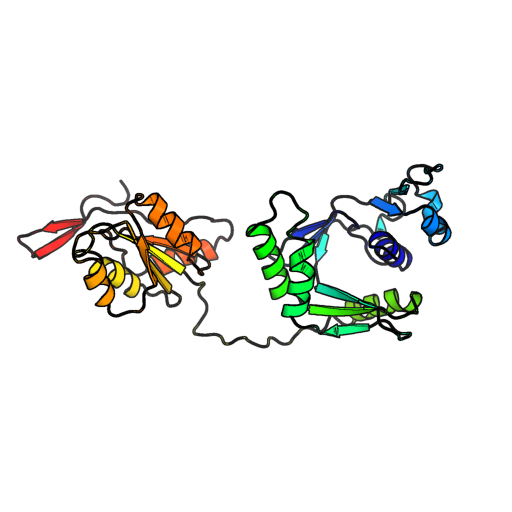0 -10.348 -6.901 1.00 94.69 184 VAL A C 1
ATOM 1427 O O . VAL A 1 184 ? 7.675 -11.355 -7.611 1.00 94.69 184 VAL A O 1
ATOM 1430 N N . SER A 1 185 ? 7.518 -9.117 -7.394 1.00 96.81 185 SER A N 1
ATOM 1431 C CA . SER A 1 185 ? 7.548 -8.783 -8.816 1.00 96.81 185 SER A CA 1
ATOM 1432 C C . SER A 1 185 ? 8.976 -8.555 -9.278 1.00 96.81 185 SER A C 1
ATOM 1434 O O . SER A 1 185 ? 9.595 -7.539 -8.947 1.00 96.81 185 SER A O 1
ATOM 1436 N N . VAL A 1 186 ? 9.508 -9.484 -10.066 1.00 98.00 186 VAL A N 1
ATOM 1437 C CA . VAL A 1 186 ? 10.835 -9.343 -10.666 1.00 98.00 186 VAL A CA 1
ATOM 1438 C C . VAL A 1 186 ? 10.701 -8.674 -12.026 1.00 98.00 186 VAL A C 1
ATOM 1440 O O . VAL A 1 186 ? 10.145 -9.248 -12.961 1.00 98.00 186 VAL A O 1
ATOM 1443 N N . ILE A 1 187 ? 11.217 -7.453 -12.137 1.00 98.19 187 ILE A N 1
ATOM 1444 C CA . ILE A 1 187 ? 11.186 -6.662 -13.366 1.00 98.19 187 ILE A CA 1
ATOM 1445 C C . ILE A 1 187 ? 12.535 -6.775 -14.067 1.00 98.19 187 ILE A C 1
ATOM 1447 O O . ILE A 1 187 ? 13.561 -6.351 -13.530 1.00 98.19 187 ILE A O 1
ATOM 1451 N N . ILE A 1 188 ? 12.497 -7.281 -15.297 1.00 98.38 188 ILE A N 1
ATOM 1452 C CA . ILE A 1 188 ? 13.661 -7.469 -16.159 1.00 98.38 188 ILE A CA 1
ATOM 1453 C C . ILE A 1 188 ? 13.529 -6.533 -17.368 1.00 98.38 188 ILE A C 1
ATOM 1455 O O . ILE A 1 188 ? 12.814 -6.855 -18.327 1.00 98.38 188 ILE A O 1
ATOM 1459 N N . PRO A 1 189 ? 14.158 -5.343 -17.350 1.00 97.31 189 PRO A N 1
ATOM 1460 C CA . PRO A 1 189 ? 14.264 -4.522 -18.547 1.00 97.31 189 PRO A CA 1
ATOM 1461 C C . PRO A 1 189 ? 15.231 -5.189 -19.532 1.00 97.31 189 PRO A C 1
ATOM 1463 O O . PRO A 1 189 ? 16.331 -5.590 -19.161 1.00 97.31 189 PRO A O 1
ATOM 1466 N N . VAL A 1 190 ? 14.845 -5.286 -20.803 1.00 97.94 190 VAL A N 1
ATOM 1467 C CA . VAL A 1 190 ? 15.682 -5.900 -21.839 1.00 97.94 190 VAL A CA 1
ATOM 1468 C C . VAL A 1 190 ? 15.747 -5.037 -23.094 1.00 97.94 190 VAL A C 1
ATOM 1470 O O . VAL A 1 190 ? 14.732 -4.568 -23.601 1.00 97.94 190 VAL A O 1
ATOM 1473 N N . HIS A 1 191 ? 16.956 -4.846 -23.620 1.00 97.38 191 HIS A N 1
ATOM 1474 C CA . HIS A 1 191 ? 17.196 -4.320 -24.960 1.00 97.38 191 HIS A CA 1
ATOM 1475 C C . HIS A 1 191 ? 18.326 -5.124 -25.601 1.00 97.38 191 HIS A C 1
ATOM 1477 O O . HIS A 1 191 ? 19.459 -5.058 -25.137 1.00 97.38 191 HIS A O 1
ATOM 1483 N N . ASN A 1 192 ? 18.020 -5.864 -26.666 1.00 97.56 192 ASN A N 1
ATOM 1484 C CA . ASN A 1 192 ? 18.949 -6.778 -27.335 1.00 97.56 192 ASN A CA 1
ATOM 1485 C C . ASN A 1 192 ? 19.603 -7.799 -26.380 1.00 97.56 192 ASN A C 1
ATOM 1487 O O . ASN A 1 192 ? 20.827 -7.923 -26.308 1.00 97.56 192 ASN A O 1
ATOM 1491 N N . GLY A 1 193 ? 18.769 -8.502 -25.611 1.00 96.00 193 GLY A N 1
ATOM 1492 C CA . GLY A 1 193 ? 19.184 -9.474 -24.602 1.00 96.00 193 GLY A CA 1
ATOM 1493 C C . GLY A 1 193 ? 19.012 -10.931 -25.026 1.00 96.00 193 GLY A C 1
ATOM 1494 O O . GLY A 1 193 ? 18.909 -11.783 -24.145 1.00 96.00 193 GLY A O 1
ATOM 1495 N N . GLU A 1 194 ? 18.964 -11.251 -26.329 1.00 97.12 194 GLU A N 1
ATOM 1496 C CA . GLU A 1 194 ? 18.746 -12.623 -26.829 1.00 97.12 194 GLU A CA 1
ATOM 1497 C C . GLU A 1 194 ? 19.671 -13.646 -26.161 1.00 97.12 194 GLU A C 1
ATOM 1499 O O . GLU A 1 194 ? 19.248 -14.755 -25.838 1.00 97.12 194 GLU A O 1
ATOM 1504 N N . ARG A 1 195 ? 20.926 -13.252 -25.928 1.00 95.31 195 ARG A N 1
ATOM 1505 C CA . ARG A 1 195 ? 21.962 -14.110 -25.347 1.00 95.31 195 ARG A CA 1
ATOM 1506 C C . ARG A 1 195 ? 21.833 -14.310 -23.838 1.00 95.31 195 ARG A C 1
ATOM 1508 O O . ARG A 1 195 ? 22.362 -15.295 -23.345 1.00 95.31 195 ARG A O 1
ATOM 1515 N N . PHE A 1 196 ? 21.168 -13.403 -23.125 1.00 95.19 196 PHE A N 1
ATOM 1516 C CA . PHE A 1 196 ? 21.231 -13.340 -21.661 1.00 95.19 196 PHE A CA 1
ATOM 1517 C C . PHE A 1 196 ? 19.896 -13.642 -20.977 1.00 95.19 196 PHE A C 1
ATOM 1519 O O . PHE A 1 196 ? 19.875 -14.215 -19.892 1.00 95.19 196 PHE A O 1
ATOM 1526 N N . VAL A 1 197 ? 18.766 -13.343 -21.631 1.00 97.38 197 VAL A N 1
ATOM 1527 C CA . VAL A 1 197 ? 17.433 -13.419 -21.008 1.00 97.38 197 VAL A CA 1
ATOM 1528 C C . VAL A 1 197 ? 17.101 -14.797 -20.431 1.00 97.38 197 VAL A C 1
ATOM 1530 O O . VAL A 1 197 ? 16.438 -14.891 -19.401 1.00 97.38 197 VAL A O 1
ATOM 1533 N N . ALA A 1 198 ? 17.589 -15.870 -21.060 1.00 96.19 198 ALA A N 1
ATOM 1534 C CA . ALA A 1 198 ? 17.402 -17.224 -20.555 1.00 96.19 198 ALA A CA 1
ATOM 1535 C C . ALA A 1 198 ? 18.142 -17.451 -19.229 1.00 96.19 198 ALA A C 1
ATOM 1537 O O . ALA A 1 198 ? 17.563 -18.003 -18.297 1.00 96.19 198 ALA A O 1
ATOM 1538 N N . GLU A 1 199 ? 19.395 -17.010 -19.120 1.00 94.44 199 GLU A N 1
ATOM 1539 C CA . GLU A 1 199 ? 20.193 -17.168 -17.901 1.00 94.44 199 GLU A CA 1
ATOM 1540 C C . GLU A 1 199 ? 19.677 -16.276 -16.769 1.00 94.44 199 GLU A C 1
ATOM 1542 O O . GLU A 1 199 ? 19.503 -16.766 -15.651 1.00 94.44 199 GLU A O 1
ATOM 1547 N N . ALA A 1 200 ? 19.318 -15.023 -17.068 1.00 96.12 200 ALA A N 1
ATOM 1548 C CA . ALA A 1 200 ? 18.719 -14.110 -16.097 1.00 96.12 200 ALA A CA 1
ATOM 1549 C C . ALA A 1 200 ? 17.440 -14.702 -15.486 1.00 96.12 200 ALA A C 1
ATOM 1551 O O . ALA A 1 200 ? 17.340 -14.836 -14.264 1.00 96.12 200 ALA A O 1
ATOM 1552 N N . VAL A 1 201 ? 16.495 -15.155 -16.319 1.00 96.94 201 VAL A N 1
ATOM 1553 C CA . VAL A 1 201 ? 15.245 -15.780 -15.850 1.00 96.94 201 VAL A CA 1
ATOM 1554 C C . VAL A 1 201 ? 15.521 -17.076 -15.090 1.00 96.94 201 VAL A C 1
ATOM 1556 O O . VAL A 1 201 ? 14.935 -17.296 -14.033 1.00 96.94 201 VAL A O 1
ATOM 1559 N N . ASN A 1 202 ? 16.455 -17.910 -15.554 1.00 95.00 202 ASN A N 1
ATOM 1560 C CA . ASN A 1 202 ? 16.837 -19.119 -14.826 1.00 95.00 202 ASN A CA 1
ATOM 1561 C C . ASN A 1 202 ? 17.411 -18.803 -13.434 1.00 95.00 202 ASN A C 1
ATOM 1563 O O . ASN A 1 202 ? 17.143 -19.549 -12.494 1.00 95.00 202 ASN A O 1
ATOM 1567 N N . SER A 1 203 ? 18.138 -17.693 -13.262 1.00 95.06 203 SER A N 1
ATOM 1568 C CA . SER A 1 203 ? 18.634 -17.263 -11.944 1.00 95.06 203 SER A CA 1
ATOM 1569 C C . SER A 1 203 ? 17.506 -16.836 -10.990 1.00 95.06 203 SER A C 1
ATOM 1571 O O . SER A 1 203 ? 17.596 -17.072 -9.781 1.00 95.06 203 SER A O 1
ATOM 1573 N N . VAL A 1 204 ? 16.410 -16.286 -11.532 1.00 95.94 204 VAL A N 1
ATOM 1574 C CA . VAL A 1 204 ? 15.182 -15.969 -10.785 1.00 95.94 204 VAL A CA 1
ATOM 1575 C C . VAL A 1 204 ? 14.441 -17.249 -10.401 1.00 95.94 204 VAL A C 1
ATOM 1577 O O . VAL A 1 204 ? 14.067 -17.419 -9.245 1.00 95.94 204 VAL A O 1
ATOM 1580 N N . LEU A 1 205 ? 14.288 -18.191 -11.334 1.00 91.69 205 LEU A N 1
ATOM 1581 C CA . LEU A 1 205 ? 13.648 -19.487 -11.073 1.00 91.69 205 LEU A CA 1
ATOM 1582 C C . LEU A 1 205 ? 14.449 -20.366 -10.100 1.00 91.69 205 LEU A C 1
ATOM 1584 O O . LEU A 1 205 ? 13.882 -21.225 -9.431 1.00 91.69 205 LEU A O 1
ATOM 1588 N N . ALA A 1 206 ? 15.764 -20.160 -10.014 1.00 92.44 206 ALA A N 1
ATOM 1589 C CA . ALA A 1 206 ? 16.631 -20.847 -9.065 1.00 92.44 206 ALA A CA 1
ATOM 1590 C C . ALA A 1 206 ? 16.528 -20.297 -7.629 1.00 92.44 206 ALA A C 1
ATOM 1592 O O . ALA A 1 206 ? 17.130 -20.877 -6.717 1.00 92.44 206 ALA A O 1
ATOM 1593 N N . GLN A 1 207 ? 15.796 -19.197 -7.408 1.00 88.25 207 GLN A N 1
ATOM 1594 C CA . GLN A 1 207 ? 15.535 -18.683 -6.067 1.00 88.25 207 GLN A CA 1
ATOM 1595 C C . GLN A 1 207 ? 14.639 -19.658 -5.300 1.00 88.25 207 GLN A C 1
ATOM 1597 O O . GLN A 1 207 ? 13.657 -20.185 -5.811 1.00 88.25 207 GLN A O 1
ATOM 1602 N N . ASP A 1 208 ? 14.940 -19.863 -4.027 1.00 81.12 208 ASP A N 1
ATOM 1603 C CA . ASP A 1 208 ? 14.109 -20.615 -3.087 1.00 81.12 208 ASP A CA 1
ATOM 1604 C C . ASP A 1 208 ? 12.965 -19.752 -2.532 1.00 81.12 208 ASP A C 1
ATOM 1606 O O . ASP A 1 208 ? 12.671 -19.760 -1.339 1.00 81.12 208 ASP A O 1
ATOM 1610 N N . TYR A 1 209 ? 12.330 -18.983 -3.415 1.00 84.25 209 TYR A N 1
ATOM 1611 C CA . TYR A 1 209 ? 11.245 -18.076 -3.088 1.00 84.25 209 TYR A CA 1
ATOM 1612 C C . TYR A 1 209 ? 10.003 -18.473 -3.899 1.00 84.25 209 TYR A C 1
ATOM 1614 O O . TYR A 1 209 ? 10.027 -18.370 -5.123 1.00 84.25 209 TYR A O 1
ATOM 1622 N N . PRO A 1 210 ? 8.928 -18.971 -3.261 1.00 78.19 210 PRO A N 1
ATOM 1623 C CA . PRO A 1 210 ? 7.826 -19.616 -3.977 1.00 78.19 210 PRO A CA 1
ATOM 1624 C C . PRO A 1 210 ? 6.818 -18.637 -4.600 1.00 78.19 210 PRO A C 1
ATOM 1626 O O . PRO A 1 210 ? 6.082 -19.027 -5.503 1.00 78.19 210 PRO A O 1
ATOM 1629 N N . ALA A 1 211 ? 6.762 -17.388 -4.125 1.00 86.88 211 ALA A N 1
ATOM 1630 C CA . ALA A 1 211 ? 5.781 -16.385 -4.542 1.00 86.88 211 ALA A CA 1
ATOM 1631 C C . ALA A 1 211 ? 6.420 -15.342 -5.474 1.00 86.88 211 ALA A C 1
ATOM 1633 O O . ALA A 1 211 ? 6.765 -14.241 -5.047 1.00 86.88 211 ALA A O 1
ATOM 1634 N N . LEU A 1 212 ? 6.611 -15.706 -6.746 1.00 91.31 212 LEU A N 1
ATOM 1635 C CA . LEU A 1 212 ? 7.236 -14.850 -7.759 1.00 91.31 212 LEU A CA 1
ATOM 1636 C C . LEU A 1 212 ? 6.301 -14.587 -8.935 1.00 91.31 212 LEU A C 1
ATOM 1638 O O . LEU A 1 212 ? 5.629 -15.495 -9.423 1.00 91.31 212 LEU A O 1
ATOM 1642 N N . GLU A 1 213 ? 6.358 -13.365 -9.451 1.00 93.88 213 GLU A N 1
ATOM 1643 C CA . GLU A 1 213 ? 5.958 -13.047 -10.819 1.00 93.88 213 GLU A CA 1
ATOM 1644 C C . GLU A 1 213 ? 7.145 -12.428 -11.570 1.00 93.88 213 GLU A C 1
ATOM 1646 O O . GLU A 1 213 ? 7.962 -11.711 -10.988 1.00 93.88 213 GLU A O 1
ATOM 1651 N N . ILE A 1 214 ? 7.261 -12.718 -12.866 1.00 97.88 214 ILE A N 1
ATOM 1652 C CA . ILE A 1 214 ? 8.365 -12.243 -13.707 1.00 97.88 214 ILE A CA 1
ATOM 1653 C C . ILE A 1 214 ? 7.790 -11.371 -14.816 1.00 97.88 214 ILE A C 1
ATOM 1655 O O . ILE A 1 214 ? 6.976 -11.828 -15.622 1.00 97.88 214 ILE A O 1
ATOM 1659 N N . ILE A 1 215 ? 8.245 -10.123 -14.874 1.00 97.94 215 ILE A N 1
ATOM 1660 C CA . ILE A 1 215 ? 7.794 -9.113 -15.828 1.00 97.94 215 ILE A CA 1
ATOM 1661 C C . ILE A 1 215 ? 8.983 -8.695 -16.685 1.00 97.94 215 ILE A C 1
ATOM 1663 O O . ILE A 1 215 ? 9.940 -8.096 -16.197 1.00 97.94 215 ILE A O 1
ATOM 1667 N N . ILE A 1 216 ? 8.919 -8.986 -17.981 1.00 98.44 216 ILE A N 1
ATOM 1668 C CA . ILE A 1 216 ? 9.976 -8.661 -18.938 1.00 98.44 216 ILE A CA 1
ATOM 1669 C C . ILE A 1 216 ? 9.514 -7.497 -19.805 1.00 98.44 216 ILE A C 1
ATOM 1671 O O . ILE A 1 216 ? 8.530 -7.612 -20.539 1.00 98.44 216 ILE A O 1
ATOM 1675 N N . ILE A 1 217 ? 10.250 -6.387 -19.758 1.00 98.25 217 ILE A N 1
ATOM 1676 C CA . ILE A 1 217 ? 9.959 -5.197 -20.562 1.00 98.25 217 ILE A CA 1
ATOM 1677 C C . ILE A 1 217 ? 11.008 -5.056 -21.665 1.00 98.25 217 ILE A C 1
ATOM 1679 O O . ILE A 1 217 ? 12.125 -4.609 -21.416 1.00 98.25 217 ILE A O 1
ATOM 1683 N N . ASP A 1 218 ? 10.635 -5.418 -22.892 1.00 98.25 218 ASP A N 1
ATOM 1684 C CA . ASP A 1 218 ? 11.459 -5.264 -24.090 1.00 98.25 218 ASP A CA 1
ATOM 1685 C C . ASP A 1 218 ? 11.392 -3.830 -24.628 1.00 98.25 218 ASP A C 1
ATOM 1687 O O . ASP A 1 218 ? 10.407 -3.411 -25.246 1.00 98.25 218 ASP A O 1
ATOM 1691 N N . ASP A 1 219 ? 12.475 -3.087 -24.409 1.00 97.19 219 ASP A N 1
ATOM 1692 C CA . ASP A 1 219 ? 12.665 -1.694 -24.801 1.00 97.19 219 ASP A CA 1
ATOM 1693 C C . ASP A 1 219 ? 13.165 -1.561 -26.249 1.00 97.19 219 ASP A C 1
ATOM 1695 O O . ASP A 1 219 ? 14.206 -0.973 -26.550 1.00 97.19 219 ASP A O 1
ATOM 1699 N N . GLY A 1 220 ? 12.416 -2.146 -27.180 1.00 96.81 220 GLY A N 1
ATOM 1700 C CA . GLY A 1 220 ? 12.661 -2.000 -28.612 1.00 96.81 220 GLY A CA 1
ATOM 1701 C C . GLY A 1 220 ? 13.834 -2.828 -29.139 1.00 96.81 220 GLY A C 1
ATOM 1702 O O . GLY A 1 220 ? 14.594 -2.336 -29.972 1.00 96.81 220 GLY A O 1
ATOM 1703 N N . SER A 1 221 ? 13.988 -4.070 -28.675 1.00 97.88 221 SER A N 1
ATOM 1704 C CA . SER A 1 221 ? 14.991 -5.015 -29.182 1.00 97.88 221 SER A CA 1
ATOM 1705 C C . SER A 1 221 ? 14.778 -5.318 -30.665 1.00 97.88 221 SER A C 1
ATOM 1707 O O . SER A 1 221 ? 13.642 -5.472 -31.140 1.00 97.88 221 SER A O 1
ATOM 1709 N N . THR A 1 222 ? 15.887 -5.432 -31.386 1.00 97.31 222 THR A N 1
ATOM 1710 C CA . THR A 1 222 ? 15.960 -5.734 -32.823 1.00 97.31 222 THR A CA 1
ATOM 1711 C C . THR A 1 222 ? 16.578 -7.103 -33.112 1.00 97.31 222 THR A C 1
ATOM 1713 O O . THR A 1 222 ? 16.637 -7.507 -34.269 1.00 97.31 222 THR A O 1
ATOM 1716 N N . ASP A 1 223 ? 17.056 -7.797 -32.081 1.00 97.50 223 ASP A N 1
ATOM 1717 C CA . ASP A 1 223 ? 17.588 -9.159 -32.146 1.00 97.50 223 ASP A CA 1
ATOM 1718 C C . ASP A 1 223 ? 16.493 -10.221 -31.885 1.00 97.50 223 ASP A C 1
ATOM 1720 O O . ASP A 1 223 ? 15.288 -9.939 -31.919 1.00 97.50 223 ASP A O 1
ATOM 1724 N N . GLY A 1 224 ? 16.897 -11.464 -31.607 1.00 97.56 224 GLY A N 1
ATOM 1725 C CA . GLY A 1 224 ? 15.995 -12.564 -31.283 1.00 97.56 224 GLY A CA 1
ATOM 1726 C C . GLY A 1 224 ? 15.403 -12.546 -29.867 1.00 97.56 224 GLY A C 1
ATOM 1727 O O . GLY A 1 224 ? 14.774 -13.538 -29.498 1.00 97.56 224 GLY A O 1
ATOM 1728 N N . THR A 1 225 ? 15.523 -11.464 -29.078 1.00 98.00 225 THR A N 1
ATOM 1729 C CA . THR A 1 225 ? 15.054 -11.395 -27.671 1.00 98.00 225 THR A CA 1
ATOM 1730 C C . THR A 1 225 ? 13.626 -11.911 -27.496 1.00 98.00 225 THR A C 1
ATOM 1732 O O . THR A 1 225 ? 13.376 -12.796 -26.682 1.00 98.00 225 THR A O 1
ATOM 1735 N N . GLY A 1 226 ? 12.668 -11.421 -28.290 1.00 97.00 226 GLY A N 1
ATOM 1736 C CA . GLY A 1 226 ? 11.270 -11.849 -28.161 1.00 97.00 226 GLY A CA 1
ATOM 1737 C C . GLY A 1 226 ? 11.052 -13.332 -28.491 1.00 97.00 226 GLY A C 1
ATOM 1738 O O . GLY A 1 226 ? 10.139 -13.960 -27.959 1.00 97.00 226 GLY A O 1
ATOM 1739 N N . ALA A 1 227 ? 11.883 -13.919 -29.359 1.00 97.69 227 ALA A N 1
ATOM 1740 C CA . ALA A 1 227 ? 11.854 -15.354 -29.629 1.00 97.69 227 ALA A CA 1
ATOM 1741 C C . ALA A 1 227 ? 12.500 -16.160 -28.494 1.00 97.69 227 ALA A C 1
ATOM 1743 O O . ALA A 1 227 ? 11.986 -17.225 -28.163 1.00 97.69 227 ALA A O 1
ATOM 1744 N N . ALA A 1 228 ? 13.574 -15.648 -27.890 1.00 97.69 228 ALA A N 1
ATOM 1745 C CA . ALA A 1 228 ? 14.197 -16.239 -26.711 1.00 97.69 228 ALA A CA 1
ATOM 1746 C C . ALA A 1 228 ? 13.230 -16.253 -25.514 1.00 97.69 228 ALA A C 1
ATOM 1748 O O . ALA A 1 228 ? 13.047 -17.303 -24.906 1.00 97.69 228 ALA A O 1
ATOM 1749 N N . VAL A 1 229 ? 12.514 -15.149 -25.257 1.00 97.31 229 VAL A N 1
ATOM 1750 C CA . VAL A 1 229 ? 11.495 -15.064 -24.192 1.00 97.31 229 VAL A CA 1
ATOM 1751 C C . VAL A 1 229 ? 10.384 -16.102 -24.376 1.00 97.31 229 VAL A C 1
ATOM 1753 O O . VAL A 1 229 ? 10.008 -16.784 -23.430 1.00 97.31 229 VAL A O 1
ATOM 1756 N N . ARG A 1 230 ? 9.893 -16.300 -25.606 1.00 95.25 230 ARG A N 1
ATOM 1757 C CA . ARG A 1 230 ? 8.866 -17.320 -25.902 1.00 95.25 230 ARG A CA 1
ATOM 1758 C C . ARG A 1 230 ? 9.325 -18.765 -25.680 1.00 95.25 230 ARG A C 1
ATOM 1760 O O . ARG A 1 230 ? 8.488 -19.660 -25.686 1.00 95.25 230 ARG A O 1
ATOM 1767 N N . ARG A 1 231 ? 10.632 -19.007 -25.562 1.00 95.62 231 ARG A N 1
ATOM 1768 C CA . ARG A 1 231 ? 11.217 -20.335 -25.320 1.00 95.62 231 ARG A CA 1
ATOM 1769 C C . ARG A 1 231 ? 11.558 -20.571 -23.848 1.00 95.62 231 ARG A C 1
ATOM 1771 O O . ARG A 1 231 ? 12.110 -21.624 -23.537 1.00 95.62 231 ARG A O 1
ATOM 1778 N N . LEU A 1 232 ? 11.283 -19.609 -22.965 1.00 94.62 232 LEU A N 1
ATOM 1779 C CA . LEU A 1 232 ? 11.546 -19.761 -21.538 1.00 94.62 232 LEU A CA 1
ATOM 1780 C C . LEU A 1 232 ? 10.698 -20.902 -20.952 1.00 94.62 232 LEU A C 1
ATOM 1782 O O . LEU A 1 232 ? 9.576 -21.132 -21.404 1.00 94.62 232 LEU A O 1
ATOM 1786 N N . PRO A 1 233 ? 11.210 -21.618 -19.937 1.00 86.88 233 PRO A N 1
ATOM 1787 C CA . PRO A 1 233 ? 10.527 -22.767 -19.344 1.00 86.88 233 PRO A CA 1
ATOM 1788 C C . PRO A 1 233 ? 9.403 -22.379 -18.365 1.00 86.88 233 PRO A C 1
ATOM 1790 O O . PRO A 1 233 ? 8.870 -23.250 -17.680 1.00 86.88 233 PRO A O 1
ATOM 1793 N N . CYS A 1 234 ? 9.061 -21.093 -18.260 1.00 88.12 234 CYS A N 1
ATOM 1794 C CA . CYS A 1 234 ? 8.074 -20.558 -17.329 1.00 88.12 234 CYS A CA 1
ATOM 1795 C C . CYS A 1 234 ? 7.192 -19.494 -17.994 1.00 88.12 234 CYS A C 1
ATOM 1797 O O . CYS A 1 234 ? 7.576 -18.875 -18.987 1.00 88.12 234 CYS A O 1
ATOM 1799 N N . GLU A 1 235 ? 6.028 -19.249 -17.398 1.00 87.06 235 GLU A N 1
ATOM 1800 C CA . GLU A 1 235 ? 5.180 -18.112 -17.753 1.00 87.06 235 GLU A CA 1
ATOM 1801 C C . GLU A 1 235 ? 5.847 -16.805 -17.307 1.00 87.06 235 GLU A C 1
ATOM 1803 O O . GLU A 1 235 ? 6.382 -16.709 -16.200 1.00 87.06 235 GLU A O 1
ATOM 1808 N N . VAL A 1 236 ? 5.814 -15.797 -18.176 1.00 94.25 236 VAL A N 1
ATOM 1809 C CA . VAL A 1 236 ? 6.322 -14.449 -17.897 1.00 94.25 236 VAL A CA 1
ATOM 1810 C C . VAL A 1 236 ? 5.378 -13.413 -18.495 1.00 94.25 236 VAL A C 1
ATOM 1812 O O . VAL A 1 236 ? 4.803 -13.617 -19.566 1.00 94.25 236 VAL A O 1
ATOM 1815 N N . HIS A 1 237 ? 5.255 -12.260 -17.845 1.00 94.25 237 HIS A N 1
ATOM 1816 C CA . HIS A 1 237 ? 4.542 -11.117 -18.403 1.00 94.25 237 HIS A CA 1
ATOM 1817 C C . HIS A 1 237 ? 5.495 -10.367 -19.336 1.00 94.25 237 HIS A C 1
ATOM 1819 O O . HIS A 1 237 ? 6.291 -9.536 -18.902 1.00 94.25 237 HIS A O 1
ATOM 1825 N N . TYR A 1 238 ? 5.460 -10.702 -20.626 1.00 97.38 238 TYR A N 1
ATOM 1826 C CA . TYR A 1 238 ? 6.314 -10.068 -21.627 1.00 97.38 238 TYR A CA 1
ATOM 1827 C C . TYR A 1 238 ? 5.610 -8.904 -22.310 1.00 97.38 238 TYR A C 1
ATOM 1829 O O . TYR A 1 238 ? 4.559 -9.056 -22.937 1.00 97.38 238 TYR A O 1
ATOM 1837 N N . PHE A 1 239 ? 6.262 -7.751 -22.278 1.00 97.00 239 PHE A N 1
ATOM 1838 C CA . PHE A 1 239 ? 5.766 -6.553 -22.908 1.00 97.00 239 PHE A CA 1
ATOM 1839 C C . PHE A 1 239 ? 6.827 -5.898 -23.777 1.00 97.00 239 PHE A C 1
ATOM 1841 O O . PHE A 1 239 ? 7.886 -5.514 -23.295 1.00 97.00 239 PHE A O 1
ATOM 1848 N N . LYS A 1 240 ? 6.507 -5.669 -25.052 1.00 96.44 240 LYS A N 1
ATOM 1849 C CA . LYS A 1 240 ? 7.353 -4.878 -25.947 1.00 96.44 240 LYS A CA 1
ATOM 1850 C C . LYS A 1 240 ? 6.896 -3.422 -25.998 1.00 96.44 240 LYS A C 1
ATOM 1852 O O . LYS A 1 240 ? 5.698 -3.135 -25.934 1.00 96.44 240 LYS A O 1
ATOM 1857 N N . GLN A 1 241 ? 7.846 -2.503 -26.100 1.00 92.31 241 GLN A N 1
ATOM 1858 C CA . GLN A 1 241 ? 7.627 -1.073 -26.311 1.00 92.31 241 GLN A CA 1
ATOM 1859 C C . GLN A 1 241 ? 8.637 -0.503 -27.318 1.00 92.31 241 GLN A C 1
ATOM 1861 O O . GLN A 1 241 ? 9.560 -1.192 -27.752 1.00 92.31 241 GLN A O 1
ATOM 1866 N N . GLY A 1 242 ? 8.441 0.758 -27.717 1.00 92.88 242 GLY A N 1
ATOM 1867 C CA . GLY A 1 242 ? 9.480 1.526 -28.408 1.00 92.88 242 GLY A CA 1
ATOM 1868 C C . GLY A 1 242 ? 10.664 1.812 -27.478 1.00 92.88 242 GLY A C 1
ATOM 1869 O O . GLY A 1 242 ? 10.496 1.792 -26.263 1.00 92.88 242 GLY A O 1
ATOM 1870 N N . LYS A 1 243 ? 11.843 2.080 -28.050 1.00 93.69 243 LYS A N 1
ATOM 1871 C CA . LYS A 1 243 ? 13.076 2.336 -27.293 1.00 93.69 243 LYS A CA 1
ATOM 1872 C C . LYS A 1 243 ? 12.982 3.662 -26.531 1.00 93.69 243 LYS A C 1
ATOM 1874 O O . LYS A 1 243 ? 13.145 4.729 -27.122 1.00 93.69 243 LYS A O 1
ATOM 1879 N N . HIS A 1 244 ? 12.729 3.587 -25.229 1.00 91.81 244 HIS A N 1
ATOM 1880 C CA . HIS A 1 244 ? 12.568 4.735 -24.329 1.00 91.81 244 HIS A CA 1
ATOM 1881 C C . HIS A 1 244 ? 13.568 4.731 -23.161 1.00 91.81 244 HIS A C 1
ATOM 1883 O O . HIS A 1 244 ? 13.523 5.604 -22.294 1.00 91.81 244 HIS A O 1
ATOM 1889 N N . GLY A 1 245 ? 14.494 3.775 -23.149 1.00 88.44 245 GLY A N 1
ATOM 1890 C CA . GLY A 1 245 ? 15.538 3.614 -22.152 1.00 88.44 245 GLY A CA 1
ATOM 1891 C C . GLY A 1 245 ? 15.136 2.708 -20.980 1.00 88.44 245 GLY A C 1
ATOM 1892 O O . GLY A 1 245 ? 13.951 2.520 -20.683 1.00 88.44 245 GLY A O 1
ATOM 1893 N N . PRO A 1 246 ? 16.131 2.189 -20.237 1.00 81.88 246 PRO A N 1
ATOM 1894 C CA . PRO A 1 246 ? 15.918 1.220 -19.159 1.00 81.88 246 PRO A CA 1
ATOM 1895 C C . PRO A 1 246 ? 15.072 1.773 -18.004 1.00 81.88 246 PRO A C 1
ATOM 1897 O O . PRO A 1 246 ? 14.298 1.039 -17.400 1.00 81.88 246 PRO A O 1
ATOM 1900 N N . ALA A 1 247 ? 15.148 3.077 -17.714 1.00 86.44 247 ALA A N 1
ATOM 1901 C CA . ALA A 1 247 ? 14.300 3.703 -16.697 1.00 86.44 247 ALA A CA 1
ATOM 1902 C C . ALA A 1 247 ? 12.811 3.676 -17.086 1.00 86.44 247 ALA A C 1
ATOM 1904 O O . ALA A 1 247 ? 11.959 3.360 -16.257 1.00 86.44 247 ALA A O 1
ATOM 1905 N N . ALA A 1 248 ? 12.487 3.955 -18.354 1.00 90.81 248 ALA A N 1
ATOM 1906 C CA . ALA A 1 248 ? 11.116 3.877 -18.850 1.00 90.81 248 ALA A CA 1
ATOM 1907 C C . ALA A 1 248 ? 10.597 2.433 -18.829 1.00 90.81 248 ALA A C 1
ATOM 1909 O O . ALA A 1 248 ? 9.445 2.203 -18.456 1.00 90.81 248 ALA A O 1
ATOM 1910 N N . ALA A 1 249 ? 11.461 1.473 -19.173 1.00 89.38 249 ALA A N 1
ATOM 1911 C CA . ALA A 1 249 ? 11.159 0.051 -19.093 1.00 89.38 249 ALA A CA 1
ATOM 1912 C C . ALA A 1 249 ? 10.861 -0.392 -17.647 1.00 89.38 249 ALA A C 1
ATOM 1914 O O . ALA A 1 249 ? 9.795 -0.943 -17.388 1.00 89.38 249 ALA A O 1
ATOM 1915 N N . ARG A 1 250 ? 11.725 -0.057 -16.677 1.00 93.06 250 ARG A N 1
ATOM 1916 C CA . ARG A 1 250 ? 11.490 -0.354 -15.251 1.00 93.06 250 ARG A CA 1
ATOM 1917 C C . ARG A 1 250 ? 10.204 0.290 -14.733 1.00 93.06 250 ARG A C 1
ATOM 1919 O O . ARG A 1 250 ? 9.390 -0.394 -14.128 1.00 93.06 250 ARG A O 1
ATOM 1926 N N . ASN A 1 251 ? 9.966 1.567 -15.043 1.00 88.94 251 ASN A N 1
ATOM 1927 C CA . ASN A 1 251 ? 8.741 2.270 -14.643 1.00 88.94 251 ASN A CA 1
ATOM 1928 C C . ASN A 1 251 ? 7.473 1.610 -15.186 1.00 88.94 251 ASN A C 1
ATOM 1930 O O . ASN A 1 251 ? 6.433 1.651 -14.534 1.00 88.94 251 ASN A O 1
ATOM 1934 N N . ARG A 1 252 ? 7.534 1.036 -16.391 1.00 93.19 252 ARG A N 1
ATOM 1935 C CA . ARG A 1 252 ? 6.431 0.237 -16.914 1.00 93.19 252 ARG A CA 1
ATOM 1936 C C . ARG A 1 252 ? 6.253 -1.044 -16.113 1.00 93.19 252 ARG A C 1
ATOM 1938 O O . ARG A 1 252 ? 5.148 -1.277 -15.645 1.00 93.19 252 ARG A O 1
ATOM 1945 N N . GLY A 1 253 ? 7.332 -1.792 -15.899 1.00 87.38 253 GLY A N 1
ATOM 1946 C CA . GLY A 1 253 ? 7.290 -3.003 -15.083 1.00 87.38 253 GLY A CA 1
ATOM 1947 C C . GLY A 1 253 ? 6.685 -2.760 -13.699 1.00 87.38 253 GLY A C 1
ATOM 1948 O O . GLY A 1 253 ? 5.878 -3.560 -13.259 1.00 87.38 253 GLY A O 1
ATOM 1949 N N . ILE A 1 254 ? 6.992 -1.626 -13.055 1.00 84.00 254 ILE A N 1
ATOM 1950 C CA . ILE A 1 254 ? 6.431 -1.261 -11.741 1.00 84.00 254 ILE A CA 1
ATOM 1951 C C . ILE A 1 254 ? 4.915 -1.047 -11.818 1.00 84.00 254 ILE A C 1
ATOM 1953 O O . ILE A 1 254 ? 4.202 -1.418 -10.896 1.00 84.00 254 ILE A O 1
ATOM 1957 N N . ARG A 1 255 ? 4.405 -0.437 -12.896 1.00 87.81 255 ARG A N 1
ATOM 1958 C CA . ARG A 1 255 ? 2.957 -0.221 -13.065 1.00 87.81 255 ARG A CA 1
ATOM 1959 C C . ARG A 1 255 ? 2.195 -1.517 -13.314 1.00 87.81 255 ARG A C 1
ATOM 1961 O O . ARG A 1 255 ? 1.039 -1.609 -12.924 1.00 87.81 255 ARG A O 1
ATOM 1968 N N . ASP A 1 256 ? 2.835 -2.463 -13.992 1.00 85.00 256 ASP A N 1
ATOM 1969 C CA . ASP A 1 256 ? 2.258 -3.764 -14.335 1.00 85.00 256 ASP A CA 1
ATOM 1970 C C . ASP A 1 256 ? 2.505 -4.823 -13.230 1.00 85.00 256 ASP A C 1
ATOM 1972 O O . ASP A 1 256 ? 2.046 -5.959 -13.353 1.00 85.00 256 ASP A O 1
ATOM 1976 N N . ALA A 1 257 ? 3.220 -4.459 -12.156 1.00 86.00 257 ALA A N 1
ATOM 1977 C CA . ALA A 1 257 ? 3.527 -5.312 -11.011 1.00 86.00 257 ALA A CA 1
ATOM 1978 C C . ALA A 1 257 ? 2.345 -5.436 -10.038 1.00 86.00 257 ALA A C 1
ATOM 1980 O O . ALA A 1 257 ? 1.670 -4.459 -9.718 1.00 86.00 257 ALA A O 1
ATOM 1981 N N . SER A 1 258 ? 2.135 -6.651 -9.537 1.00 83.94 258 SER A N 1
ATOM 1982 C CA . SER A 1 258 ? 1.100 -7.029 -8.569 1.00 83.94 258 SER A CA 1
ATOM 1983 C C . SER A 1 258 ? 1.667 -7.485 -7.217 1.00 83.94 258 SER A C 1
ATOM 1985 O O . SER A 1 258 ? 0.896 -7.808 -6.316 1.00 83.94 258 SER A O 1
ATOM 1987 N N . GLY A 1 259 ? 2.992 -7.557 -7.076 1.00 79.12 259 GLY A N 1
ATOM 1988 C CA . GLY A 1 259 ? 3.677 -8.009 -5.869 1.00 79.12 259 GLY A CA 1
ATOM 1989 C C . GLY A 1 259 ? 3.768 -6.957 -4.770 1.00 79.12 259 GLY A C 1
ATOM 1990 O O . GLY A 1 259 ? 3.762 -5.752 -5.020 1.00 79.12 259 GLY A O 1
ATOM 1991 N N . ASP A 1 260 ? 3.899 -7.437 -3.535 1.00 85.25 260 ASP A N 1
ATOM 1992 C CA . ASP A 1 260 ? 4.134 -6.616 -2.345 1.00 85.25 260 ASP A CA 1
ATOM 1993 C C . ASP A 1 260 ? 5.539 -5.990 -2.365 1.00 85.25 260 ASP A C 1
ATOM 1995 O O . ASP A 1 260 ? 5.755 -4.902 -1.829 1.00 85.25 260 ASP A O 1
ATOM 1999 N N . PHE A 1 261 ? 6.492 -6.672 -3.011 1.00 92.50 261 PHE A N 1
ATOM 2000 C CA . PHE A 1 261 ? 7.850 -6.189 -3.238 1.00 92.50 261 PHE A CA 1
ATOM 2001 C C . PHE A 1 261 ? 8.195 -6.175 -4.722 1.00 92.50 261 PHE A C 1
ATOM 2003 O O . PHE A 1 261 ? 7.813 -7.066 -5.478 1.00 92.50 261 PHE A O 1
ATOM 2010 N N . VAL A 1 262 ? 9.003 -5.195 -5.120 1.00 93.31 262 VAL A N 1
ATOM 2011 C CA . VAL A 1 262 ? 9.556 -5.093 -6.470 1.00 93.31 262 VAL A CA 1
ATOM 2012 C C . VAL A 1 262 ? 11.062 -5.310 -6.413 1.00 93.31 262 VAL A C 1
ATOM 2014 O O . VAL A 1 262 ? 11.755 -4.682 -5.613 1.00 93.31 262 VAL A O 1
ATOM 2017 N N . ALA A 1 263 ? 11.573 -6.163 -7.295 1.00 96.38 263 ALA A N 1
ATOM 2018 C CA . ALA A 1 263 ? 12.999 -6.383 -7.476 1.00 96.38 263 ALA A CA 1
ATOM 2019 C C . ALA A 1 263 ? 13.384 -6.172 -8.945 1.00 96.38 263 ALA A C 1
ATOM 2021 O O . ALA A 1 263 ? 12.661 -6.582 -9.852 1.00 96.38 263 ALA A O 1
ATOM 2022 N N . PHE A 1 264 ? 14.530 -5.537 -9.186 1.00 95.81 264 PHE A N 1
ATOM 2023 C CA . PHE A 1 264 ? 15.055 -5.315 -10.534 1.00 95.81 264 PHE A CA 1
ATOM 2024 C C . PHE A 1 264 ? 16.225 -6.251 -10.799 1.00 95.81 264 PHE A C 1
ATOM 2026 O O . PHE A 1 264 ? 17.169 -6.276 -10.009 1.00 95.81 264 PHE A O 1
ATOM 2033 N N . LEU A 1 265 ? 16.177 -6.960 -11.922 1.00 96.62 265 LEU A N 1
ATOM 2034 C CA . LEU A 1 265 ? 17.299 -7.734 -12.439 1.00 96.62 265 LEU A CA 1
ATOM 2035 C C . LEU A 1 265 ? 17.588 -7.252 -13.858 1.00 96.62 265 LEU A C 1
ATOM 2037 O O . LEU A 1 265 ? 16.719 -7.357 -14.723 1.00 96.62 265 LEU A O 1
ATOM 2041 N N . ASP A 1 266 ? 18.781 -6.714 -14.093 1.00 94.25 266 ASP A N 1
ATOM 2042 C CA . ASP A 1 266 ? 19.201 -6.383 -15.451 1.00 94.25 266 ASP A CA 1
ATOM 2043 C C . ASP A 1 266 ? 19.452 -7.674 -16.237 1.00 94.25 266 ASP A C 1
ATOM 2045 O O . ASP A 1 266 ? 19.836 -8.702 -15.681 1.00 94.25 266 ASP A O 1
ATOM 2049 N N . VAL A 1 267 ? 19.128 -7.660 -17.533 1.00 95.62 267 VAL A N 1
ATOM 2050 C CA . VAL A 1 267 ? 19.068 -8.888 -18.344 1.00 95.62 267 VAL A CA 1
ATOM 2051 C C . VAL A 1 267 ? 20.418 -9.601 -18.466 1.00 95.62 267 VAL A C 1
ATOM 2053 O O . VAL A 1 2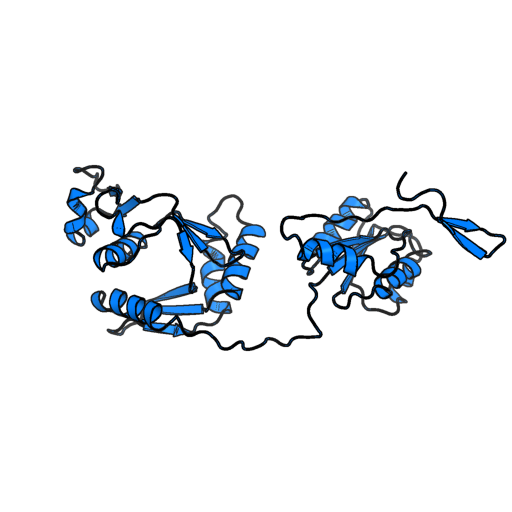67 ? 20.438 -10.789 -18.763 1.00 95.62 267 VAL A O 1
ATOM 2056 N N . ASP A 1 268 ? 21.520 -8.884 -18.268 1.00 93.00 268 ASP A N 1
ATOM 2057 C CA . ASP A 1 268 ? 22.906 -9.348 -18.311 1.00 93.00 268 ASP A CA 1
ATOM 2058 C C . ASP A 1 268 ? 23.518 -9.618 -16.923 1.00 93.00 268 ASP A C 1
ATOM 2060 O O . ASP A 1 268 ? 24.697 -9.960 -16.838 1.00 93.00 268 ASP A O 1
ATOM 2064 N N . ASP A 1 269 ? 22.711 -9.552 -15.860 1.00 92.81 269 ASP A N 1
ATOM 2065 C CA . ASP A 1 269 ? 23.096 -9.887 -14.489 1.00 92.81 269 ASP A CA 1
ATOM 2066 C C . ASP A 1 269 ? 22.512 -11.234 -14.031 1.00 92.81 269 ASP A C 1
ATOM 2068 O O . ASP A 1 269 ? 21.552 -11.772 -14.591 1.00 92.81 269 ASP A O 1
ATOM 2072 N N . LEU A 1 270 ? 23.074 -11.772 -12.943 1.00 90.75 270 LEU A N 1
ATOM 2073 C CA . LEU A 1 270 ? 22.614 -13.000 -12.295 1.00 90.75 270 LEU A CA 1
ATOM 2074 C C . LEU A 1 270 ? 22.479 -12.797 -10.786 1.00 90.75 270 LEU A C 1
ATOM 2076 O O . LEU A 1 270 ? 23.329 -12.177 -10.143 1.00 90.75 270 LEU A O 1
ATOM 2080 N N . TRP A 1 271 ? 21.449 -13.396 -10.189 1.00 91.44 271 TRP A N 1
ATOM 2081 C CA . TRP A 1 271 ? 21.336 -13.472 -8.734 1.00 91.44 271 TRP A CA 1
ATOM 2082 C C . TRP A 1 271 ? 21.865 -14.796 -8.180 1.00 91.44 271 TRP A C 1
ATOM 2084 O O . TRP A 1 271 ? 21.465 -15.866 -8.647 1.00 91.44 271 TRP A O 1
ATOM 2094 N N . PRO A 1 272 ? 22.680 -14.765 -7.108 1.00 88.25 272 PRO A N 1
ATOM 2095 C CA . PRO A 1 272 ? 22.970 -15.955 -6.325 1.00 88.25 272 PRO A CA 1
ATOM 2096 C C . PRO A 1 272 ? 21.691 -16.580 -5.765 1.00 88.25 272 PRO A C 1
ATOM 2098 O O . PRO A 1 272 ? 20.704 -15.891 -5.478 1.00 88.25 272 PRO A O 1
ATOM 2101 N N . LYS A 1 273 ? 21.722 -17.892 -5.535 1.00 82.94 273 LYS A N 1
ATOM 2102 C CA . LYS A 1 273 ? 20.652 -18.594 -4.817 1.00 82.94 273 LYS A CA 1
ATOM 2103 C C . LYS A 1 273 ? 20.432 -17.948 -3.439 1.00 82.94 273 LYS A C 1
ATOM 2105 O O . LYS A 1 273 ? 21.400 -17.546 -2.794 1.00 82.94 273 LYS A O 1
ATOM 2110 N N . HIS A 1 274 ? 19.185 -17.898 -2.969 1.00 83.75 274 HIS A N 1
ATOM 2111 C CA . HIS A 1 274 ? 18.781 -17.303 -1.684 1.00 83.75 274 HIS A CA 1
ATOM 2112 C C . HIS A 1 274 ? 18.776 -15.770 -1.614 1.00 83.75 274 HIS A C 1
ATOM 2114 O O . HIS A 1 274 ? 18.574 -15.221 -0.530 1.00 83.75 274 HIS A O 1
ATOM 2120 N N . THR A 1 275 ? 18.976 -15.063 -2.730 1.00 90.81 275 THR A N 1
ATOM 2121 C CA . THR A 1 275 ? 18.982 -13.592 -2.747 1.00 90.81 275 THR A CA 1
ATOM 2122 C C . THR A 1 275 ? 17.627 -13.037 -2.317 1.00 90.81 275 THR A C 1
ATOM 2124 O O . THR A 1 275 ? 17.560 -12.279 -1.350 1.00 90.81 275 THR A O 1
ATOM 2127 N N . LEU A 1 276 ? 16.537 -13.463 -2.964 1.00 90.75 276 LEU A N 1
ATOM 2128 C CA . LEU A 1 276 ? 15.202 -12.933 -2.665 1.00 90.75 276 LEU A CA 1
ATOM 2129 C C . LEU A 1 276 ? 14.740 -13.284 -1.249 1.00 90.75 276 LEU A C 1
ATOM 2131 O O . LEU A 1 276 ? 14.278 -12.401 -0.532 1.00 90.75 276 LEU A O 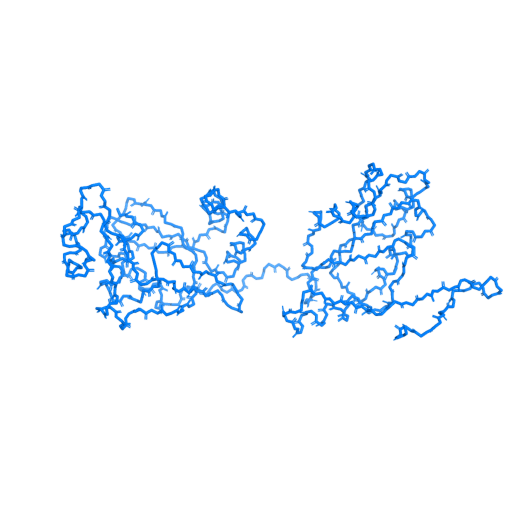1
ATOM 2135 N N . LEU A 1 277 ? 14.944 -14.529 -0.802 1.00 87.06 277 LEU A N 1
ATOM 2136 C CA . LEU A 1 277 ? 14.564 -14.948 0.550 1.00 87.06 277 LEU A CA 1
ATOM 2137 C C . LEU A 1 277 ? 15.269 -14.119 1.635 1.00 87.06 277 LEU A C 1
ATOM 2139 O O . LEU A 1 277 ? 14.645 -13.736 2.621 1.00 87.06 277 LEU A O 1
ATOM 2143 N N . ARG A 1 278 ? 16.559 -13.806 1.450 1.00 87.81 278 ARG A N 1
ATOM 2144 C CA . ARG A 1 278 ? 17.325 -12.983 2.399 1.00 87.81 278 ARG A CA 1
ATOM 2145 C C . ARG A 1 278 ? 16.868 -11.529 2.398 1.00 87.81 278 ARG A C 1
ATOM 2147 O O . ARG A 1 278 ? 16.652 -10.973 3.469 1.00 87.81 278 ARG A O 1
ATOM 2154 N N . LEU A 1 279 ? 16.735 -10.922 1.217 1.00 91.69 279 LEU A N 1
ATOM 2155 C CA . LEU A 1 279 ? 16.345 -9.515 1.103 1.00 91.69 279 LEU A CA 1
ATOM 2156 C C . LEU A 1 279 ? 14.925 -9.294 1.631 1.00 91.69 279 LEU A C 1
ATOM 2158 O O . LEU A 1 279 ? 14.719 -8.419 2.466 1.00 91.69 279 LEU A O 1
ATOM 2162 N N . VAL A 1 280 ? 13.971 -10.133 1.221 1.00 89.94 280 VAL A N 1
ATOM 2163 C CA . VAL A 1 280 ? 12.591 -10.069 1.717 1.00 89.94 280 VAL A CA 1
ATOM 2164 C C . VAL A 1 280 ? 12.519 -10.399 3.207 1.00 89.94 280 VAL A C 1
ATOM 2166 O O . VAL A 1 280 ? 11.805 -9.727 3.942 1.00 89.94 280 VAL A O 1
ATOM 2169 N N . GLY A 1 281 ? 13.286 -11.383 3.684 1.00 86.25 281 GLY A N 1
ATOM 2170 C CA . GLY A 1 281 ? 13.342 -11.721 5.106 1.00 86.25 281 GLY A CA 1
ATOM 2171 C C . GLY A 1 281 ? 13.765 -10.540 5.985 1.00 86.25 281 GLY A C 1
ATOM 2172 O O . GLY A 1 281 ? 13.168 -10.321 7.038 1.00 86.25 281 GLY A O 1
ATOM 2173 N N . GLU A 1 282 ? 14.741 -9.738 5.548 1.00 85.12 282 GLU A N 1
ATOM 2174 C CA . GLU A 1 282 ? 15.134 -8.520 6.270 1.00 85.12 282 GLU A CA 1
ATOM 2175 C C . GLU A 1 282 ? 14.056 -7.431 6.227 1.00 85.12 282 GLU A C 1
ATOM 2177 O O . GLU A 1 282 ? 13.800 -6.811 7.260 1.00 85.12 282 GLU A O 1
ATOM 2182 N N . LEU A 1 283 ? 13.392 -7.243 5.080 1.00 83.44 283 LEU A N 1
ATOM 2183 C CA . LEU A 1 283 ? 12.277 -6.295 4.937 1.00 83.44 283 LEU A CA 1
ATOM 2184 C C . LEU A 1 283 ? 11.081 -6.678 5.824 1.00 83.44 283 LEU A C 1
ATOM 2186 O O . LEU A 1 283 ? 10.460 -5.821 6.441 1.00 83.44 283 LEU A O 1
ATOM 2190 N N . LEU A 1 284 ? 10.785 -7.973 5.955 1.00 82.62 284 LEU A N 1
ATOM 2191 C CA . LEU A 1 284 ? 9.722 -8.467 6.835 1.00 82.62 284 LEU A CA 1
ATOM 2192 C C . LEU A 1 284 ? 10.080 -8.363 8.323 1.00 82.62 284 LEU A C 1
ATOM 2194 O O . LEU A 1 284 ? 9.203 -8.148 9.159 1.00 82.62 284 LEU A O 1
ATOM 2198 N N . ARG A 1 285 ? 11.360 -8.539 8.675 1.00 79.44 285 ARG A N 1
ATOM 2199 C CA . ARG A 1 285 ? 11.837 -8.463 10.065 1.00 79.44 285 ARG A CA 1
ATOM 2200 C C . ARG A 1 285 ? 11.867 -7.029 10.596 1.00 79.44 285 ARG A C 1
ATOM 2202 O O . ARG A 1 285 ? 11.735 -6.834 11.803 1.00 79.44 285 ARG A O 1
ATOM 2209 N N . GLN A 1 286 ? 12.082 -6.059 9.714 1.00 81.88 286 GLN A N 1
ATOM 2210 C CA . GLN A 1 286 ? 12.191 -4.636 10.025 1.00 81.88 286 GLN A CA 1
ATOM 2211 C C . GLN A 1 286 ? 11.217 -3.859 9.130 1.00 81.88 286 GLN A C 1
ATOM 2213 O O . GLN A 1 286 ? 11.630 -3.372 8.077 1.00 81.88 286 GLN A O 1
ATOM 2218 N N . PRO A 1 287 ? 9.930 -3.757 9.517 1.00 75.19 287 PRO A N 1
ATOM 2219 C CA . PRO A 1 287 ? 8.894 -3.116 8.702 1.00 75.19 287 PRO A CA 1
ATOM 2220 C C . PRO A 1 287 ? 9.179 -1.650 8.330 1.00 75.19 287 PRO A C 1
ATOM 2222 O O . PRO A 1 287 ? 8.536 -1.103 7.441 1.00 75.19 287 PRO A O 1
ATOM 2225 N N . GLU A 1 288 ? 10.123 -1.000 9.012 1.00 81.75 288 GLU A N 1
ATOM 2226 C CA . GLU A 1 288 ? 10.630 0.337 8.704 1.00 81.75 288 GLU A CA 1
ATOM 2227 C C . GLU A 1 288 ? 11.582 0.395 7.497 1.00 81.75 288 GLU A C 1
ATOM 2229 O O . GLU A 1 288 ? 11.862 1.484 6.995 1.00 81.75 288 GLU A O 1
ATOM 2234 N N . LEU A 1 289 ? 12.118 -0.744 7.046 1.00 74.00 289 LEU A N 1
ATOM 2235 C CA . LEU A 1 289 ? 12.998 -0.800 5.886 1.00 74.00 289 LEU A CA 1
ATOM 2236 C C . LEU A 1 289 ? 12.178 -0.757 4.598 1.00 74.00 289 LEU A C 1
ATOM 2238 O O . LEU A 1 289 ? 11.396 -1.654 4.302 1.00 74.00 289 LEU A O 1
ATOM 2242 N N . GLU A 1 290 ? 12.426 0.267 3.789 1.00 75.69 290 GLU A N 1
ATOM 2243 C CA . GLU A 1 290 ? 11.766 0.436 2.490 1.00 75.69 290 GLU A CA 1
ATOM 2244 C C . GLU A 1 290 ? 12.527 -0.264 1.353 1.00 75.69 290 GLU A C 1
ATOM 2246 O O . GLU A 1 290 ? 11.945 -0.615 0.328 1.00 75.69 290 GLU A O 1
ATOM 2251 N N . VAL A 1 291 ? 13.842 -0.455 1.514 1.00 89.31 291 VAL A N 1
ATOM 2252 C CA . VAL A 1 291 ? 14.726 -1.026 0.490 1.00 89.31 291 VAL A CA 1
ATOM 2253 C C . VAL A 1 291 ? 15.795 -1.896 1.143 1.00 89.31 291 VAL A C 1
ATOM 2255 O O . VAL A 1 291 ? 16.480 -1.469 2.072 1.00 89.31 291 VAL A O 1
ATOM 2258 N N . ALA A 1 292 ? 16.000 -3.091 0.592 1.00 87.94 292 ALA A N 1
ATOM 2259 C CA . ALA A 1 292 ? 17.123 -3.963 0.913 1.00 87.94 292 ALA A CA 1
ATOM 2260 C C . ALA A 1 292 ? 17.937 -4.227 -0.359 1.00 87.94 292 ALA A C 1
ATOM 2262 O O . ALA A 1 292 ? 17.373 -4.478 -1.423 1.00 87.94 292 ALA A O 1
ATOM 2263 N N . ARG A 1 293 ? 19.270 -4.178 -0.257 1.00 88.69 293 ARG A N 1
ATOM 2264 C CA . ARG A 1 293 ? 20.172 -4.477 -1.377 1.00 88.69 293 ARG A CA 1
ATOM 2265 C C . ARG A 1 293 ? 21.335 -5.355 -0.934 1.00 88.69 293 ARG A C 1
ATOM 2267 O O . ARG A 1 293 ? 21.857 -5.187 0.167 1.00 88.69 293 ARG A O 1
ATOM 2274 N N . GLY A 1 294 ? 21.745 -6.263 -1.813 1.00 84.31 294 GLY A N 1
ATOM 2275 C CA . GLY A 1 294 ? 22.983 -7.019 -1.665 1.00 84.31 294 GLY A CA 1
ATOM 2276 C C . GLY A 1 294 ? 24.195 -6.245 -2.182 1.00 84.31 294 GLY A C 1
ATOM 2277 O O . GLY A 1 294 ? 24.067 -5.174 -2.776 1.00 84.31 294 GLY A O 1
ATOM 2278 N N . TYR A 1 295 ? 25.376 -6.813 -1.959 1.00 85.31 295 TYR A N 1
ATOM 2279 C CA . TYR A 1 295 ? 26.583 -6.423 -2.681 1.00 85.31 295 TYR A CA 1
ATOM 2280 C C . TYR A 1 295 ? 26.581 -7.053 -4.075 1.00 85.31 295 TYR A C 1
ATOM 2282 O O . TYR A 1 295 ? 26.028 -8.139 -4.260 1.00 85.31 295 TYR A O 1
ATOM 2290 N N . SER A 1 296 ? 27.220 -6.391 -5.033 1.00 81.69 296 SER A N 1
ATOM 2291 C CA . SER A 1 296 ? 27.348 -6.869 -6.411 1.00 81.69 296 SER A CA 1
ATOM 2292 C C . SER A 1 296 ? 28.810 -7.187 -6.694 1.00 81.69 296 SER A C 1
ATOM 2294 O O . SER A 1 296 ? 29.702 -6.546 -6.142 1.00 81.69 296 SER A O 1
ATOM 2296 N N . GLN A 1 297 ? 29.057 -8.185 -7.539 1.00 83.69 297 GLN A N 1
ATOM 2297 C CA . GLN A 1 297 ? 30.404 -8.608 -7.896 1.00 83.69 297 GLN A CA 1
ATOM 2298 C C . GLN A 1 297 ? 30.494 -8.852 -9.395 1.00 83.69 297 GLN A C 1
ATOM 2300 O O . GLN A 1 297 ? 29.602 -9.462 -9.979 1.00 83.69 297 GLN A O 1
ATOM 2305 N N . VAL A 1 298 ? 31.583 -8.389 -10.003 1.00 84.62 298 VAL A N 1
ATOM 2306 C CA . VAL A 1 298 ? 31.830 -8.583 -11.430 1.00 84.62 298 VAL A CA 1
ATOM 2307 C C . VAL A 1 298 ? 32.231 -10.031 -11.688 1.00 84.62 298 VAL A C 1
ATOM 2309 O O . VAL A 1 298 ? 33.057 -10.602 -10.969 1.00 84.62 298 VAL A O 1
ATOM 2312 N N . MET A 1 299 ? 31.656 -10.599 -12.742 1.00 83.44 299 MET A N 1
ATOM 2313 C CA . MET A 1 299 ? 32.028 -11.896 -13.284 1.00 83.44 299 MET A CA 1
ATOM 2314 C C . MET A 1 299 ? 32.751 -11.699 -14.615 1.00 83.44 299 MET A C 1
ATOM 2316 O O . MET A 1 299 ? 32.257 -11.005 -15.501 1.00 83.44 299 MET A O 1
ATOM 2320 N N . GLU A 1 300 ? 33.914 -12.324 -14.767 1.00 84.19 300 GLU A N 1
ATOM 2321 C CA . GLU A 1 300 ? 34.651 -12.360 -16.028 1.00 84.19 300 GLU A CA 1
ATOM 2322 C C . GLU A 1 300 ? 34.617 -13.769 -16.604 1.00 84.19 300 GLU A C 1
ATOM 2324 O O . GLU A 1 300 ? 34.869 -14.746 -15.903 1.00 84.19 300 GLU A O 1
ATOM 2329 N N . TYR A 1 301 ? 34.309 -13.880 -17.894 1.00 81.06 301 TYR A N 1
ATOM 2330 C CA . TYR A 1 301 ? 34.370 -15.160 -18.587 1.00 81.06 301 TYR A CA 1
ATOM 2331 C C . TYR A 1 301 ? 35.830 -15.567 -18.797 1.00 81.06 301 TYR A C 1
ATOM 2333 O O . TYR A 1 301 ? 36.571 -14.848 -19.469 1.00 81.06 301 TYR A O 1
ATOM 2341 N N . ASP A 1 302 ? 36.225 -16.724 -18.267 1.00 83.38 302 ASP A N 1
ATOM 2342 C CA . ASP A 1 302 ? 37.492 -17.365 -18.601 1.00 83.38 302 ASP A CA 1
ATOM 2343 C C . ASP A 1 302 ? 37.285 -18.293 -19.814 1.00 83.38 302 ASP A C 1
ATOM 2345 O O . ASP A 1 302 ? 36.731 -19.392 -19.679 1.00 83.38 302 ASP A O 1
ATOM 2349 N N . PRO A 1 303 ? 37.745 -17.900 -21.017 1.00 82.19 303 PRO A N 1
ATOM 2350 C CA . PRO A 1 303 ? 37.581 -18.708 -22.218 1.00 82.19 303 PRO A CA 1
ATOM 2351 C C . PRO A 1 303 ? 38.384 -20.015 -22.192 1.00 82.19 303 PRO A C 1
ATOM 2353 O O . PRO A 1 303 ? 38.089 -20.904 -22.988 1.00 82.19 303 PRO A O 1
ATOM 2356 N N . SER A 1 304 ? 39.383 -20.148 -21.315 1.00 85.19 304 SER A N 1
ATOM 2357 C CA . SER A 1 304 ? 40.198 -21.361 -21.194 1.00 85.19 304 SER A CA 1
ATOM 2358 C C . SER A 1 304 ? 39.523 -22.445 -20.349 1.00 85.19 304 SER A C 1
ATOM 2360 O O . SER A 1 304 ? 39.650 -23.631 -20.657 1.00 85.19 304 SER A O 1
ATOM 2362 N N . ALA A 1 305 ? 38.762 -22.037 -19.332 1.00 80.69 305 ALA A N 1
ATOM 2363 C CA . ALA A 1 305 ? 38.012 -22.924 -18.448 1.00 80.69 305 ALA A CA 1
ATOM 2364 C C . ALA A 1 305 ? 36.532 -23.070 -18.852 1.00 80.69 305 ALA A C 1
ATOM 2366 O O . ALA A 1 305 ? 35.861 -23.999 -18.404 1.00 80.69 305 ALA A O 1
ATOM 2367 N N . GLY A 1 306 ? 36.020 -22.179 -19.709 1.00 81.62 306 GLY A N 1
ATOM 2368 C CA . GLY A 1 306 ? 34.627 -22.190 -20.163 1.00 81.62 306 GLY A CA 1
ATOM 2369 C C . GLY A 1 306 ? 33.627 -21.815 -19.067 1.00 81.62 306 GLY A C 1
ATOM 2370 O O . GLY A 1 306 ? 32.470 -22.226 -19.125 1.00 81.62 306 GLY A O 1
ATOM 2371 N N . VAL A 1 307 ? 34.074 -21.073 -18.052 1.00 79.25 307 VAL A N 1
ATOM 2372 C CA . VAL A 1 307 ? 33.278 -20.675 -16.885 1.00 79.25 307 VAL A CA 1
ATOM 2373 C C . VAL A 1 307 ? 33.473 -19.193 -16.588 1.00 79.25 307 VAL A C 1
ATOM 2375 O O . VAL A 1 307 ? 34.463 -18.589 -16.995 1.00 79.25 307 VAL A O 1
ATOM 2378 N N . TYR A 1 308 ? 32.527 -18.601 -15.866 1.00 79.50 308 TYR A N 1
ATOM 2379 C CA . TYR A 1 308 ? 32.675 -17.253 -15.332 1.00 79.50 308 TYR A CA 1
AT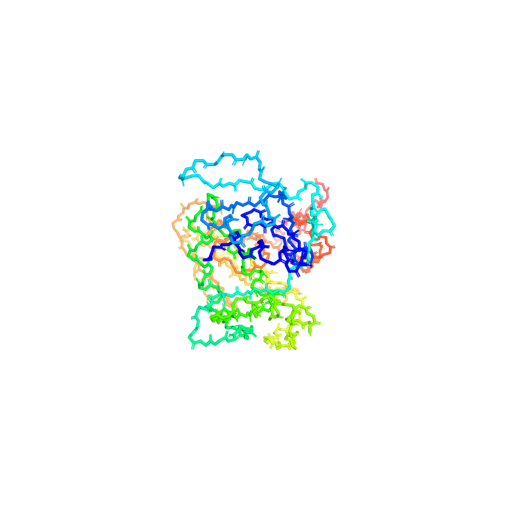OM 2380 C C . TYR A 1 308 ? 33.325 -17.293 -13.945 1.00 79.50 308 TYR A C 1
ATOM 2382 O O . TYR A 1 308 ? 32.876 -18.032 -13.067 1.00 79.50 308 TYR A O 1
ATOM 2390 N N . GLU A 1 309 ? 34.353 -16.475 -13.738 1.00 84.25 309 GLU A N 1
ATOM 2391 C CA . GLU A 1 309 ? 35.030 -16.296 -12.455 1.00 84.25 309 GLU A CA 1
ATOM 2392 C C . GLU A 1 309 ? 34.636 -14.969 -11.803 1.00 84.25 309 GLU A C 1
ATOM 2394 O O . GLU A 1 309 ? 34.564 -13.930 -12.460 1.00 84.25 309 GLU A O 1
ATOM 2399 N N . TYR A 1 310 ? 34.438 -14.984 -10.485 1.00 83.12 310 TYR A N 1
ATOM 2400 C CA . TYR A 1 310 ? 34.222 -13.766 -9.710 1.00 83.12 310 TYR A CA 1
ATOM 2401 C C . TYR A 1 310 ? 35.531 -12.986 -9.546 1.00 83.12 310 TYR A C 1
ATOM 2403 O O . TYR A 1 310 ? 36.563 -13.548 -9.169 1.00 83.12 310 TYR A O 1
ATOM 2411 N N . ARG A 1 311 ? 35.483 -11.675 -9.784 1.00 82.75 311 ARG A N 1
ATOM 2412 C CA . ARG A 1 311 ? 36.624 -10.764 -9.625 1.00 82.75 311 ARG A CA 1
ATOM 2413 C C . ARG A 1 311 ? 36.409 -9.791 -8.470 1.00 82.75 311 ARG A C 1
ATOM 2415 O O . ARG A 1 311 ? 35.286 -9.396 -8.164 1.00 82.75 311 ARG A O 1
ATOM 2422 N N . GLY A 1 312 ? 37.513 -9.390 -7.841 1.00 73.62 312 GLY A N 1
ATOM 2423 C CA . GLY A 1 312 ? 37.524 -8.397 -6.765 1.00 73.62 312 GLY A CA 1
ATOM 2424 C C . GLY A 1 312 ? 36.902 -8.884 -5.455 1.00 73.62 312 GLY A C 1
ATOM 2425 O O . GLY A 1 312 ? 36.600 -10.064 -5.280 1.00 73.62 312 GLY A O 1
ATOM 2426 N N . ASN A 1 313 ? 36.731 -7.956 -4.522 1.00 72.31 313 ASN A N 1
ATOM 2427 C CA . ASN A 1 313 ? 36.055 -8.176 -3.252 1.00 72.31 313 ASN A CA 1
ATOM 2428 C C . ASN A 1 313 ? 34.689 -7.477 -3.313 1.00 72.31 313 ASN A C 1
ATOM 2430 O O . ASN A 1 313 ? 34.660 -6.273 -3.526 1.00 72.31 313 ASN A O 1
ATOM 2434 N N . PRO A 1 314 ? 33.559 -8.168 -3.092 1.00 64.75 314 PRO A N 1
ATOM 2435 C CA . PRO A 1 314 ? 32.233 -7.544 -3.165 1.00 64.75 314 PRO A CA 1
ATOM 2436 C C . PRO A 1 314 ? 31.993 -6.466 -2.091 1.00 64.75 314 PRO A C 1
ATOM 2438 O O . PRO A 1 314 ? 30.968 -5.793 -2.117 1.00 64.75 314 PRO A O 1
ATOM 2441 N N . LYS A 1 315 ? 32.893 -6.333 -1.106 1.00 58.06 315 LYS A N 1
ATOM 2442 C CA . LYS A 1 315 ? 32.841 -5.307 -0.053 1.00 58.06 315 LYS A CA 1
ATOM 2443 C C . LYS A 1 315 ? 33.708 -4.076 -0.340 1.00 58.06 315 LYS A C 1
ATOM 2445 O O . LYS A 1 315 ? 33.686 -3.155 0.476 1.00 58.06 315 LYS A O 1
ATOM 2450 N N . GLU A 1 316 ? 34.494 -4.102 -1.413 1.00 48.78 316 GLU A N 1
ATOM 2451 C CA . GLU A 1 316 ? 35.263 -2.958 -1.925 1.00 48.78 316 GLU A CA 1
ATOM 2452 C C . GLU A 1 316 ? 34.440 -2.200 -2.968 1.00 48.78 316 GLU A C 1
ATOM 2454 O O . GLU A 1 316 ? 34.482 -0.950 -2.927 1.00 48.78 316 GLU A O 1
#

pLDDT: mean 80.43, std 13.98, range [31.36, 98.44]

Foldseek 3Di:
DDQQLLQVVLVVVPAAHADRPDWDWDPPPHTKIFHDAQKGWAQPVCCVVVVVQQVQFPDNDDDNPGTTMGRCPPVSVVRYDRMDGDAAAEAEDEDAAAAKAKAFDDLVVSCVVCVPPVQPPDVVRDDVSVVRVVSRSVRHTYIYTHDHPHPVNSSVNVVCCVVVRVPPPDPPDPDDDDDDAWAEEEEEEDAQLLPQQQQAVVLVVLAPGDRYAYEYEYQQHPDCNVVSVVPHPDDHNYDYDHNPDRVVSVVVSVVVDDTPHYDYDYSNDHDDYHPCVVFRVVCVVDVPDPGDDDQDWDWDQDPVVRDTDTDDDSVD

Organism: Eiseniibacteriota bacterium (NCBI:txid2212470)